Protein AF-A0A1B6MBJ7-F1 (afdb_monomer)

pLDDT: mean 73.29, std 18.2, range [30.14, 96.0]

Mean predicted aligned error: 16.84 Å

Secondary structure (DSSP, 8-state):
---SSPPPSS--HHHHHHHHHHHHS-EEEEEE-SSSEEEEEETTSPPEEEE-SSS-EE-SHHHHHH-S--HHHHHIIIIIS---TTSGGGG-S---HHHHHHHHSPPS-----------PPPSS--PPPPPPPPTT-B-TTT--BHHHH---EEE-TTTT--EEEHHHHHHHHHHHHTSS----SPEEEPTTTSSEEEEHHHHHHHHHTTT---GGG-TTPPPPPEES---TTT--SSEES-EEEESS-TT-EEEHHHHT-HHHHGGGTT--EEEESSSEEEE-GGG------------S-SSSSSS---

Structure (mmCIF, N/CA/C/O backbone):
data_AF-A0A1B6MBJ7-F1
#
_entry.id   AF-A0A1B6MBJ7-F1
#
loop_
_atom_site.group_PDB
_atom_site.id
_atom_site.type_symbol
_atom_site.label_atom_id
_atom_site.label_alt_id
_atom_site.label_comp_id
_atom_site.label_asym_id
_atom_site.label_entity_id
_atom_site.label_seq_id
_atom_site.pdbx_PDB_ins_code
_atom_site.Cartn_x
_atom_site.Cartn_y
_atom_site.Cartn_z
_atom_site.occupancy
_atom_site.B_iso_or_equiv
_atom_site.auth_seq_id
_atom_site.auth_comp_id
_atom_site.auth_asym_id
_atom_site.auth_atom_id
_atom_site.pdbx_PDB_model_num
ATOM 1 N N . MET A 1 1 ? -29.415 -7.363 12.387 1.00 57.44 1 MET A N 1
ATOM 2 C CA . MET A 1 1 ? -28.282 -7.882 13.183 1.00 57.44 1 MET A CA 1
ATOM 3 C C . MET A 1 1 ? -27.763 -6.748 14.042 1.00 57.44 1 MET A C 1
ATOM 5 O O . MET A 1 1 ? -27.540 -5.670 13.498 1.00 57.44 1 MET A O 1
ATOM 9 N N . ALA A 1 2 ? -27.665 -6.962 15.354 1.00 76.38 2 ALA A N 1
ATOM 10 C CA . ALA A 1 2 ? -27.100 -5.980 16.275 1.00 76.38 2 ALA A CA 1
ATOM 11 C C . ALA A 1 2 ? -25.586 -5.854 16.039 1.00 76.38 2 ALA A C 1
ATOM 13 O O . ALA A 1 2 ? -24.939 -6.839 15.682 1.00 76.38 2 ALA A O 1
ATOM 14 N N . ARG A 1 3 ? -25.046 -4.642 16.192 1.00 85.81 3 ARG A N 1
ATOM 15 C CA . ARG A 1 3 ? -23.609 -4.375 16.059 1.00 85.81 3 ARG A CA 1
ATOM 16 C C . ARG A 1 3 ? -22.882 -4.942 17.284 1.00 85.81 3 ARG A C 1
ATOM 18 O O . ARG A 1 3 ? -23.340 -4.731 18.403 1.00 85.81 3 ARG A O 1
ATOM 25 N N . ALA A 1 4 ? -21.772 -5.642 17.076 1.00 86.25 4 ALA A N 1
ATOM 26 C CA . ALA A 1 4 ? -20.941 -6.196 18.145 1.00 86.25 4 ALA A CA 1
ATOM 27 C C . ALA A 1 4 ? -20.115 -5.112 18.857 1.00 86.25 4 ALA A C 1
ATOM 29 O O . ALA A 1 4 ? -19.771 -5.251 20.028 1.00 86.25 4 ALA A O 1
ATOM 30 N N . THR A 1 5 ? -19.800 -4.025 18.151 1.00 85.69 5 THR A N 1
ATOM 31 C CA . THR A 1 5 ? -19.073 -2.868 18.684 1.00 85.69 5 THR A CA 1
ATOM 32 C C . THR A 1 5 ? -19.990 -1.649 18.835 1.00 85.69 5 THR A C 1
ATOM 34 O O . THR A 1 5 ? -20.882 -1.456 18.015 1.00 85.69 5 THR A O 1
ATOM 37 N N . PRO A 1 6 ? -19.823 -0.792 19.856 1.00 87.25 6 PRO A N 1
ATOM 38 C CA . PRO A 1 6 ? -20.615 0.431 19.965 1.00 87.25 6 PRO A CA 1
ATOM 39 C C . PRO A 1 6 ? -20.250 1.421 18.850 1.00 87.25 6 PRO A C 1
ATOM 41 O O . PRO A 1 6 ? -19.081 1.565 18.481 1.00 87.25 6 PRO A O 1
ATOM 44 N N . TRP A 1 7 ? -21.255 2.122 18.320 1.00 89.00 7 TRP A N 1
ATOM 45 C CA . TRP A 1 7 ? -21.047 3.144 17.293 1.00 89.00 7 TRP A CA 1
ATOM 46 C C . TRP A 1 7 ? -20.331 4.366 17.869 1.00 89.00 7 TRP A C 1
ATOM 48 O O . TRP A 1 7 ? -20.760 4.943 18.869 1.00 89.00 7 TRP A O 1
ATOM 58 N N . ARG A 1 8 ? -19.261 4.799 17.202 1.00 89.62 8 ARG A N 1
ATOM 59 C CA . ARG A 1 8 ? -18.531 6.018 17.558 1.00 89.62 8 ARG A CA 1
ATOM 60 C C . ARG A 1 8 ? -19.170 7.224 16.890 1.00 89.62 8 ARG A C 1
ATOM 62 O O . ARG A 1 8 ? -19.273 7.263 15.666 1.00 89.62 8 ARG A O 1
ATOM 69 N N . GLN A 1 9 ? -19.540 8.220 17.693 1.00 87.62 9 GLN A N 1
ATOM 70 C CA . GLN A 1 9 ? -20.083 9.490 17.199 1.00 87.62 9 GLN A CA 1
ATOM 71 C C . GLN A 1 9 ? -19.000 10.443 16.676 1.00 87.62 9 GLN A C 1
ATOM 73 O O . GLN A 1 9 ? -19.264 11.254 15.794 1.00 87.62 9 GLN A O 1
ATOM 78 N N . SER A 1 10 ? -17.776 10.335 17.193 1.00 86.19 10 SER A N 1
ATOM 79 C CA . SER A 1 10 ? -16.631 11.140 16.774 1.00 86.19 10 SER A CA 1
ATOM 80 C C . SER A 1 10 ? -15.387 10.270 16.601 1.00 86.19 10 SER A C 1
ATOM 82 O O . SER A 1 10 ? -15.253 9.203 17.203 1.00 86.19 10 SER A O 1
ATOM 84 N N . CYS A 1 11 ? -14.472 10.714 15.737 1.00 85.75 11 CYS A N 1
ATOM 85 C CA . CYS A 1 11 ? -13.197 10.036 15.529 1.00 85.75 11 CYS A CA 1
ATOM 86 C C . CYS A 1 11 ? -12.253 10.347 16.699 1.00 85.75 11 CYS A C 1
ATOM 88 O O . CYS A 1 11 ? -11.927 11.524 16.890 1.00 85.75 11 CYS A O 1
ATOM 90 N N . PRO A 1 12 ? -11.747 9.337 17.431 1.00 86.94 12 PRO A N 1
ATOM 91 C CA . PRO A 1 12 ? -10.741 9.561 18.461 1.00 86.94 12 PRO A CA 1
ATOM 92 C C . PRO A 1 12 ? -9.485 10.241 17.882 1.00 86.94 12 PRO A C 1
ATOM 94 O O . PRO A 1 12 ? -9.086 9.904 16.760 1.00 86.94 12 PRO A O 1
ATOM 97 N N . PRO A 1 13 ? -8.815 11.145 18.624 1.00 80.50 13 PRO A N 1
ATOM 98 C CA . PRO A 1 13 ? -7.614 11.833 18.142 1.00 80.50 13 PRO A CA 1
ATOM 99 C C . PRO A 1 13 ? -6.494 10.876 17.712 1.00 80.50 13 PRO A C 1
ATOM 101 O O . PRO A 1 13 ? -5.900 11.062 16.655 1.00 80.50 13 PRO A O 1
ATOM 104 N N . ALA A 1 14 ? -6.271 9.792 18.463 1.00 80.75 14 ALA A N 1
ATOM 105 C CA . ALA A 1 14 ? -5.273 8.776 18.120 1.00 80.75 14 ALA A CA 1
ATOM 106 C C . ALA A 1 14 ? -5.565 8.095 16.768 1.00 80.75 14 ALA A C 1
ATOM 108 O O . ALA A 1 14 ? -4.672 7.940 15.935 1.00 80.75 14 ALA A O 1
ATOM 109 N N . VAL A 1 15 ? -6.835 7.757 16.510 1.00 84.25 15 VAL A N 1
ATOM 110 C CA . VAL A 1 15 ? -7.274 7.189 15.225 1.00 84.25 15 VAL A CA 1
ATOM 111 C C . VAL A 1 15 ? -7.084 8.204 14.105 1.00 84.25 15 VAL A C 1
ATOM 113 O O . VAL A 1 15 ? -6.632 7.840 13.023 1.00 84.25 15 VAL A O 1
ATOM 116 N N . ARG A 1 16 ? -7.370 9.487 14.356 1.00 81.50 16 ARG A N 1
ATOM 117 C CA . ARG A 1 16 ? -7.166 10.560 13.374 1.00 81.50 16 ARG A CA 1
ATOM 118 C C . ARG A 1 16 ? -5.698 10.669 12.959 1.00 81.50 16 ARG A C 1
ATOM 120 O O . ARG A 1 16 ? -5.418 10.735 11.763 1.00 81.50 16 ARG A O 1
ATOM 127 N N . SER A 1 17 ? -4.775 10.626 13.916 1.00 74.69 17 SER A N 1
ATOM 128 C CA . SER A 1 17 ? -3.336 10.609 13.633 1.00 74.69 17 SER A CA 1
ATOM 129 C C . SER A 1 17 ? -2.941 9.375 12.815 1.00 74.69 17 SER A C 1
ATOM 131 O O . SER A 1 17 ? -2.217 9.492 11.829 1.00 74.69 17 SER A O 1
ATOM 133 N N . LEU A 1 18 ? -3.481 8.195 13.143 1.00 81.25 18 LEU A N 1
ATOM 134 C CA . LEU A 1 18 ? -3.250 6.974 12.362 1.00 81.25 18 LEU A CA 1
ATOM 135 C C . LEU A 1 18 ? -3.829 7.050 10.945 1.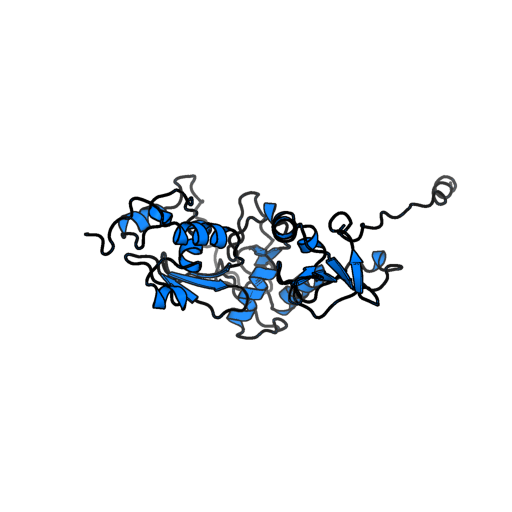00 81.25 18 LEU A C 1
ATOM 137 O O . LEU A 1 18 ? -3.209 6.547 10.013 1.00 81.25 18 LEU A O 1
ATOM 141 N N . GLN A 1 19 ? -4.985 7.687 10.753 1.00 79.06 19 GLN A N 1
ATOM 142 C CA . GLN A 1 19 ? -5.561 7.933 9.430 1.00 79.06 19 GLN A CA 1
ATOM 143 C C . GLN A 1 19 ? -4.648 8.829 8.583 1.00 79.06 19 GLN A C 1
ATOM 145 O O . GLN A 1 19 ? -4.404 8.525 7.417 1.00 79.06 19 GLN A O 1
ATOM 150 N N . GLN A 1 20 ? -4.104 9.901 9.167 1.00 74.69 20 GLN A N 1
ATOM 151 C CA . GLN A 1 20 ? -3.157 10.792 8.487 1.00 74.69 20 GLN A CA 1
ATOM 152 C C . GLN A 1 20 ? -1.865 10.061 8.106 1.00 74.69 20 GLN A C 1
ATOM 154 O O . GLN A 1 20 ? -1.397 10.192 6.973 1.00 74.69 20 GLN A O 1
ATOM 159 N N . LEU A 1 21 ? -1.324 9.241 9.011 1.00 72.19 21 LEU A N 1
ATOM 160 C CA . LEU A 1 21 ? -0.157 8.402 8.732 1.00 72.19 21 LEU A CA 1
ATOM 161 C C . LEU A 1 21 ? -0.458 7.383 7.627 1.00 72.19 21 LEU A C 1
ATOM 163 O O . LEU A 1 21 ? 0.291 7.288 6.658 1.00 72.19 21 LEU A O 1
ATOM 167 N N . ALA A 1 22 ? -1.600 6.696 7.695 1.00 77.12 22 ALA A N 1
ATOM 168 C CA . ALA A 1 22 ? -2.004 5.692 6.715 1.00 77.12 22 ALA A CA 1
ATOM 169 C C . ALA A 1 22 ? -2.089 6.251 5.285 1.00 77.12 22 ALA A C 1
ATOM 171 O O . ALA A 1 22 ? -1.794 5.544 4.325 1.00 77.12 22 ALA A O 1
ATOM 172 N N . VAL A 1 23 ? -2.451 7.522 5.101 1.00 71.69 23 VAL A N 1
ATOM 173 C CA . VAL A 1 23 ? -2.493 8.124 3.758 1.00 71.69 23 VAL A CA 1
ATOM 174 C C . VAL A 1 23 ? -1.102 8.203 3.112 1.00 71.69 23 VAL A C 1
ATOM 176 O O . VAL A 1 23 ? -0.998 8.069 1.887 1.00 71.69 23 VAL A O 1
ATOM 179 N N . HIS A 1 24 ? -0.050 8.360 3.915 1.00 69.69 24 HIS A N 1
ATOM 180 C CA . HIS A 1 24 ? 1.326 8.568 3.458 1.00 69.69 24 HIS A CA 1
ATOM 181 C C . HIS A 1 24 ? 2.216 7.326 3.631 1.00 69.69 24 HIS A C 1
ATOM 183 O O . HIS A 1 24 ? 3.266 7.230 2.995 1.00 69.69 24 HIS A O 1
ATOM 189 N N . SER A 1 25 ? 1.796 6.350 4.441 1.00 71.69 25 SER A N 1
ATOM 190 C CA . SER A 1 25 ? 2.576 5.142 4.703 1.00 71.69 25 SER A CA 1
ATOM 191 C C . SER A 1 25 ? 2.771 4.279 3.444 1.00 71.69 25 SER A C 1
ATOM 193 O O . SER A 1 25 ? 1.805 3.987 2.726 1.00 71.69 25 SER A O 1
ATOM 195 N N . PRO A 1 26 ? 4.003 3.796 3.186 1.00 73.06 26 PRO A N 1
ATOM 196 C CA . PRO A 1 26 ? 4.339 2.951 2.041 1.00 73.06 26 PRO A CA 1
ATOM 197 C C . PRO A 1 26 ? 3.938 1.486 2.287 1.00 73.06 26 PRO A C 1
ATOM 199 O O . PRO A 1 26 ? 4.775 0.586 2.366 1.00 73.06 26 PRO A O 1
ATOM 202 N N . LEU A 1 27 ? 2.637 1.249 2.424 1.00 83.81 27 LEU A N 1
ATOM 203 C CA . LEU A 1 27 ? 2.055 -0.080 2.585 1.00 83.81 27 LEU A CA 1
ATOM 204 C C . LEU A 1 27 ? 1.754 -0.710 1.216 1.00 83.81 27 LEU A C 1
ATOM 206 O O . LEU A 1 27 ? 1.358 -0.037 0.259 1.00 83.81 27 LEU A O 1
ATOM 210 N N . PHE A 1 28 ? 1.948 -2.024 1.129 1.00 84.31 28 PHE A N 1
ATOM 211 C CA . PHE A 1 28 ? 1.739 -2.817 -0.078 1.00 84.31 28 PHE A CA 1
ATOM 212 C C . PHE A 1 28 ? 0.649 -3.863 0.158 1.00 84.31 28 PHE A C 1
ATOM 214 O O . PHE A 1 28 ? 0.747 -4.675 1.075 1.00 84.31 28 PHE A O 1
ATOM 221 N N . LEU A 1 29 ? -0.369 -3.885 -0.702 1.00 90.56 29 LEU A N 1
ATOM 222 C CA . LEU A 1 29 ? -1.349 -4.962 -0.783 1.00 90.56 29 LEU A CA 1
ATOM 223 C C . LEU A 1 29 ? -0.749 -6.126 -1.579 1.00 90.56 29 LEU A C 1
ATOM 225 O O . LEU A 1 29 ? -0.657 -6.067 -2.805 1.00 90.56 29 LEU A O 1
ATOM 229 N N . LEU A 1 30 ? -0.347 -7.187 -0.882 1.00 87.31 30 LEU A N 1
ATOM 230 C CA . LEU A 1 30 ? 0.254 -8.368 -1.507 1.00 87.31 30 LEU A CA 1
ATOM 231 C C . LEU A 1 30 ? -0.802 -9.315 -2.068 1.00 87.31 30 LEU A C 1
ATOM 233 O O . LEU A 1 30 ? -0.657 -9.850 -3.167 1.00 87.31 30 LEU A O 1
ATOM 237 N N . ARG A 1 31 ? -1.864 -9.547 -1.291 1.00 86.38 31 ARG A N 1
ATOM 238 C CA . ARG A 1 31 ? -2.909 -10.515 -1.626 1.00 86.38 31 ARG A CA 1
ATOM 239 C C . ARG A 1 31 ? -4.249 -10.092 -1.046 1.00 86.38 31 ARG A C 1
ATOM 241 O O . ARG A 1 31 ? -4.328 -9.570 0.061 1.00 86.38 31 ARG A O 1
ATOM 248 N N . GLN A 1 32 ? -5.309 -10.387 -1.787 1.00 87.75 32 GLN A N 1
ATOM 249 C CA . GLN A 1 32 ? -6.688 -10.268 -1.334 1.00 87.75 32 GLN A CA 1
ATOM 250 C C . GLN A 1 32 ? -7.318 -11.670 -1.294 1.00 87.75 32 GLN A C 1
ATOM 252 O O . GLN A 1 32 ? -7.432 -12.335 -2.327 1.00 87.75 32 GLN A O 1
ATOM 257 N N . SER A 1 33 ? -7.693 -12.126 -0.098 1.00 83.50 33 SER A N 1
ATOM 258 C CA . SER A 1 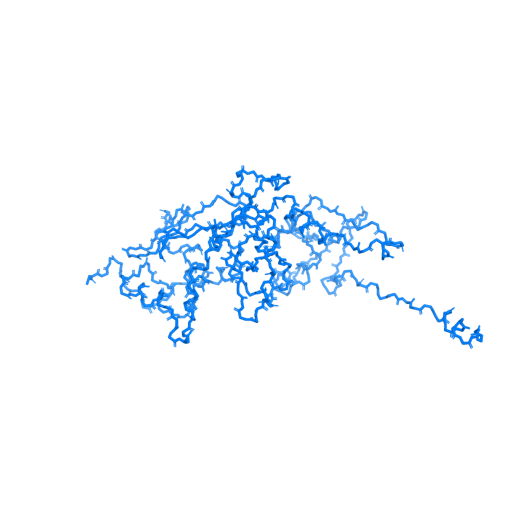33 ? -8.270 -13.452 0.168 1.00 83.50 33 SER A CA 1
ATOM 259 C C . SER A 1 33 ? -9.769 -13.319 0.449 1.00 83.50 33 SER A C 1
ATOM 261 O O . SER A 1 33 ? -10.227 -13.540 1.563 1.00 83.50 33 SER A O 1
ATOM 263 N N . GLY A 1 34 ? -10.533 -12.913 -0.565 1.00 84.50 34 GLY A N 1
ATOM 264 C CA . GLY A 1 34 ? -11.970 -12.639 -0.455 1.00 84.50 34 GLY A CA 1
ATOM 265 C C . GLY A 1 34 ? -12.303 -11.140 -0.394 1.00 84.50 34 GLY A C 1
ATOM 266 O O . GLY A 1 34 ? -11.421 -10.297 -0.577 1.00 84.50 34 GLY A O 1
ATOM 267 N N . PRO A 1 35 ? -13.578 -10.778 -0.175 1.00 84.75 35 PRO A N 1
ATOM 268 C CA . PRO A 1 35 ? -14.030 -9.385 -0.224 1.00 84.75 35 PRO A CA 1
ATOM 269 C C . PRO A 1 35 ? -13.535 -8.534 0.952 1.00 84.75 35 PRO A C 1
ATOM 271 O O . PRO A 1 35 ? -13.403 -7.322 0.821 1.00 84.75 35 PRO A O 1
ATOM 274 N N . THR A 1 36 ? -13.237 -9.153 2.096 1.00 89.88 36 THR A N 1
ATOM 275 C CA . THR A 1 36 ? -12.935 -8.432 3.341 1.00 89.88 36 THR A CA 1
ATOM 276 C C . THR A 1 36 ? -11.589 -8.788 3.966 1.00 89.88 36 THR A 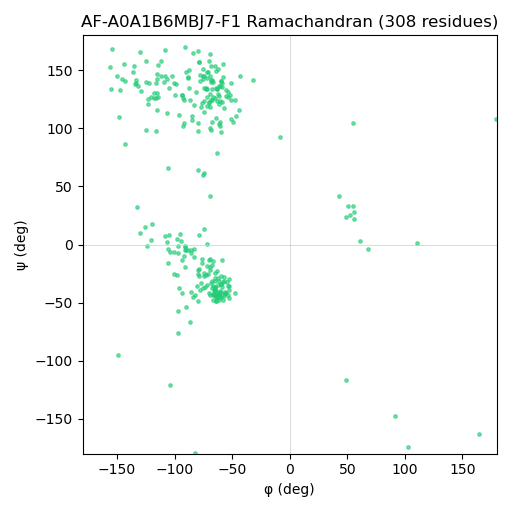C 1
ATOM 278 O O . THR A 1 36 ? -11.235 -8.202 4.986 1.00 89.88 36 THR A O 1
ATOM 281 N N . ALA A 1 37 ? -10.817 -9.712 3.383 1.00 92.69 37 ALA A N 1
ATOM 282 C CA . ALA A 1 37 ? -9.524 -10.121 3.928 1.00 92.69 37 ALA A CA 1
ATOM 283 C C . ALA A 1 37 ? -8.360 -9.764 2.996 1.00 92.69 37 ALA A C 1
ATOM 285 O O . ALA A 1 37 ? -8.348 -10.094 1.807 1.00 92.69 37 ALA A O 1
ATOM 286 N N . TYR A 1 38 ? -7.349 -9.127 3.578 1.00 94.00 38 TYR A N 1
ATOM 287 C CA . TYR A 1 38 ? -6.218 -8.523 2.891 1.00 94.00 38 TYR A CA 1
ATOM 288 C C . TYR A 1 38 ? -4.917 -8.910 3.590 1.00 94.00 38 TYR A C 1
ATOM 290 O O . TYR A 1 38 ? -4.853 -8.967 4.816 1.00 94.00 38 TYR A O 1
ATOM 298 N N . ILE A 1 39 ? -3.873 -9.161 2.807 1.00 93.56 39 ILE A N 1
ATOM 299 C CA . ILE A 1 39 ? -2.504 -9.313 3.297 1.00 93.56 39 ILE A CA 1
ATOM 300 C C . ILE A 1 39 ? -1.754 -8.050 2.903 1.00 93.56 39 ILE A C 1
ATOM 302 O O . ILE A 1 39 ? -1.564 -7.781 1.711 1.00 93.56 39 ILE A O 1
ATOM 306 N N . VAL A 1 40 ? -1.369 -7.276 3.910 1.00 92.62 40 VAL A N 1
ATOM 307 C CA . VAL A 1 40 ? -0.695 -5.989 3.751 1.00 92.62 40 VAL A CA 1
ATOM 308 C C . VAL A 1 40 ? 0.705 -6.103 4.333 1.00 92.62 40 VAL A C 1
ATOM 310 O O . VAL A 1 40 ? 0.909 -6.769 5.344 1.00 92.62 40 VAL A O 1
ATOM 313 N N . GLN A 1 41 ? 1.677 -5.469 3.694 1.00 86.75 41 GLN A N 1
ATOM 314 C CA . GLN A 1 41 ? 3.048 -5.431 4.181 1.00 86.75 41 GLN A CA 1
ATOM 315 C C . GLN A 1 41 ? 3.557 -3.997 4.215 1.00 86.75 41 GLN A C 1
ATOM 317 O O . GLN A 1 41 ? 3.413 -3.255 3.242 1.00 86.75 41 GLN A O 1
ATOM 322 N N . GLU A 1 42 ? 4.167 -3.617 5.333 1.00 82.94 42 GLU A N 1
ATOM 323 C CA . GLU A 1 42 ? 4.864 -2.344 5.470 1.00 82.94 42 GLU A CA 1
ATOM 324 C C . GLU A 1 42 ? 6.338 -2.546 5.119 1.00 82.94 42 GLU A C 1
ATOM 326 O O . GLU A 1 42 ? 7.098 -3.069 5.931 1.00 82.94 42 GLU A O 1
ATOM 331 N N . SER A 1 43 ? 6.753 -2.151 3.914 1.00 72.38 43 SER A N 1
ATOM 332 C CA . SER A 1 43 ? 8.156 -2.267 3.471 1.00 72.38 43 SER A CA 1
ATOM 333 C C . SER A 1 43 ? 8.759 -3.667 3.732 1.00 72.38 43 SER A C 1
ATOM 335 O O . SER A 1 43 ? 8.255 -4.638 3.173 1.00 72.38 43 SER A O 1
ATOM 337 N N . ASP A 1 44 ? 9.788 -3.799 4.579 1.00 65.56 44 ASP A N 1
ATOM 338 C CA . ASP A 1 44 ? 10.464 -5.075 4.891 1.00 65.56 44 ASP A CA 1
ATOM 339 C C . ASP A 1 44 ? 9.935 -5.766 6.165 1.00 65.56 44 ASP A C 1
ATOM 341 O O . ASP A 1 44 ? 10.506 -6.744 6.647 1.00 65.56 44 ASP A O 1
ATOM 345 N N . SER A 1 45 ? 8.839 -5.269 6.741 1.00 79.00 45 SER A N 1
ATOM 346 C CA . SER A 1 45 ? 8.196 -5.920 7.885 1.00 79.00 45 SER A CA 1
ATOM 347 C C . SER A 1 45 ? 7.538 -7.245 7.490 1.00 79.00 45 SER A C 1
ATOM 349 O O . SER A 1 45 ? 7.287 -7.527 6.313 1.00 79.00 45 SER A O 1
ATOM 351 N N . LYS A 1 46 ? 7.226 -8.073 8.494 1.00 85.81 46 LYS A N 1
ATOM 352 C CA . LYS A 1 46 ? 6.452 -9.299 8.278 1.00 85.81 46 LYS A CA 1
ATOM 353 C C . LYS A 1 46 ? 5.062 -8.939 7.731 1.00 85.81 46 LYS A C 1
ATOM 355 O O . LYS A 1 46 ? 4.435 -8.023 8.264 1.00 85.81 46 LYS A O 1
ATOM 360 N N . PRO A 1 47 ? 4.558 -9.658 6.712 1.00 89.31 47 PRO A N 1
ATOM 361 C CA . PRO A 1 47 ? 3.224 -9.412 6.185 1.00 89.31 47 PRO A CA 1
ATOM 362 C C . PRO A 1 47 ? 2.177 -9.638 7.279 1.00 89.31 47 PRO A C 1
ATOM 364 O O . PRO A 1 47 ? 2.240 -10.614 8.029 1.00 89.31 47 PRO A O 1
ATOM 367 N N . VAL A 1 48 ? 1.205 -8.735 7.358 1.00 93.62 48 VAL A N 1
ATOM 368 C CA . VAL A 1 48 ? 0.109 -8.786 8.326 1.00 93.62 48 VAL A CA 1
ATOM 369 C C . VAL A 1 48 ? -1.215 -9.066 7.631 1.00 93.62 48 VAL A C 1
ATOM 371 O O . VAL A 1 48 ? -1.479 -8.610 6.516 1.00 93.62 48 VAL A O 1
ATOM 374 N N . GLN A 1 49 ? -2.074 -9.819 8.309 1.00 95.06 49 GLN A N 1
ATOM 375 C CA . GLN A 1 49 ? -3.424 -10.108 7.856 1.00 95.06 49 GLN A CA 1
ATOM 376 C C . GLN A 1 49 ? -4.388 -9.076 8.440 1.00 95.06 49 GLN A C 1
ATOM 378 O O . GLN A 1 49 ? -4.454 -8.895 9.655 1.00 95.06 49 GLN A O 1
ATOM 383 N N . VAL A 1 50 ? -5.162 -8.432 7.572 1.00 96.00 50 VAL A N 1
ATOM 384 C CA . VAL A 1 50 ? -6.255 -7.524 7.929 1.00 96.00 50 VAL A CA 1
ATOM 385 C C . VAL A 1 50 ? -7.567 -8.152 7.472 1.00 96.00 50 VAL A C 1
ATOM 387 O O . VAL A 1 50 ? -7.701 -8.529 6.308 1.00 96.00 50 VAL A O 1
ATOM 390 N N . ARG A 1 51 ? -8.543 -8.274 8.373 1.00 95.44 51 ARG A N 1
ATOM 391 C CA . ARG A 1 51 ? -9.901 -8.748 8.080 1.00 95.44 51 ARG A CA 1
ATOM 392 C C . ARG A 1 51 ? -10.902 -7.689 8.524 1.00 95.44 51 ARG A C 1
ATOM 394 O O . ARG A 1 51 ? -10.944 -7.330 9.697 1.00 95.44 51 ARG A O 1
ATOM 401 N N . LEU A 1 52 ? -11.698 -7.200 7.584 1.00 94.25 52 LEU A N 1
ATOM 402 C CA . LEU A 1 52 ? -12.797 -6.284 7.857 1.00 94.25 52 LEU A CA 1
ATOM 403 C C . LEU A 1 52 ? -14.076 -7.074 8.168 1.00 94.25 52 LEU A C 1
ATOM 405 O O . LEU A 1 52 ? -14.328 -8.135 7.596 1.00 94.25 52 LEU A O 1
ATOM 409 N N . GLY A 1 53 ? -14.862 -6.556 9.101 1.00 91.88 53 GLY A N 1
ATOM 410 C CA . GLY A 1 53 ? -16.014 -7.214 9.717 1.00 91.88 53 GLY A CA 1
ATOM 411 C C . GLY A 1 53 ? -16.428 -6.477 10.987 1.00 91.88 53 GLY A C 1
ATOM 412 O O . GLY A 1 53 ? -16.000 -5.341 11.189 1.00 91.88 53 GLY A O 1
ATOM 413 N N . ASP A 1 54 ? -17.213 -7.111 11.850 1.00 90.94 54 ASP A N 1
ATOM 414 C CA . ASP A 1 54 ? -17.639 -6.550 13.134 1.00 90.94 54 ASP A CA 1
ATOM 415 C C . ASP A 1 54 ? -17.268 -7.511 14.280 1.00 90.94 54 ASP A C 1
ATOM 417 O O . ASP A 1 54 ? -17.972 -8.502 14.477 1.00 90.94 54 ASP A O 1
ATOM 421 N N . PRO A 1 55 ? -16.152 -7.283 15.003 1.00 93.31 55 PRO A N 1
ATOM 422 C CA . PRO A 1 55 ? -15.165 -6.208 14.835 1.00 93.31 55 PRO A CA 1
ATOM 423 C C . PRO A 1 55 ? -14.155 -6.456 13.697 1.00 93.31 55 PRO A C 1
ATOM 425 O O . PRO A 1 55 ? -13.997 -7.566 13.183 1.00 93.31 55 PRO A O 1
ATOM 428 N N . HIS A 1 56 ? -13.422 -5.407 13.324 1.00 94.81 56 HIS A N 1
ATOM 429 C CA . HIS A 1 56 ? -12.220 -5.511 12.500 1.00 94.81 56 HIS A CA 1
ATOM 430 C C . HIS A 1 56 ? -11.117 -6.284 13.226 1.00 94.81 56 HIS A C 1
ATOM 432 O O . HIS A 1 56 ? -10.987 -6.222 14.447 1.00 94.81 56 HIS A O 1
ATOM 438 N N . PHE A 1 57 ? -10.281 -6.974 12.455 1.00 95.25 57 PHE A N 1
ATOM 439 C CA . PHE A 1 57 ? -9.156 -7.739 12.972 1.00 95.25 57 PHE A CA 1
ATOM 440 C C . PHE A 1 57 ? -7.878 -7.437 12.193 1.00 95.25 57 PHE A C 1
ATOM 442 O O . PHE A 1 57 ? -7.870 -7.427 10.960 1.00 95.25 57 PHE A O 1
ATOM 449 N N . CYS A 1 58 ? -6.772 -7.254 12.912 1.00 95.75 58 CYS A N 1
ATOM 450 C CA . CYS A 1 58 ? -5.435 -7.193 12.335 1.00 95.75 58 CYS A CA 1
ATOM 451 C C . CYS A 1 58 ? -4.443 -8.048 13.129 1.00 95.75 58 CYS A C 1
ATOM 453 O O . CYS A 1 58 ? -4.410 -8.006 14.355 1.00 95.75 58 CYS A O 1
ATOM 455 N N . SER A 1 59 ? -3.575 -8.782 12.434 1.00 94.88 59 SER A N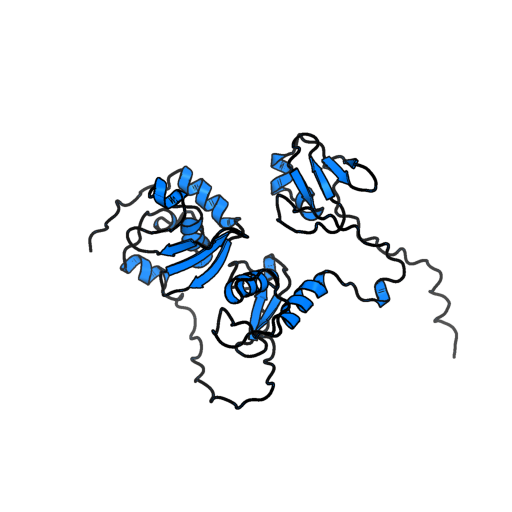 1
ATOM 456 C CA . SER A 1 59 ? -2.534 -9.598 13.065 1.00 94.88 59 SER A CA 1
ATOM 457 C C . SER A 1 59 ? -1.304 -8.800 13.536 1.00 94.88 59 SER A C 1
ATOM 459 O O . SER A 1 59 ? -0.297 -9.411 13.889 1.00 94.88 59 SER A O 1
ATOM 461 N N . CYS A 1 60 ? -1.327 -7.462 13.508 1.00 92.56 60 CYS A N 1
ATOM 462 C CA . CYS A 1 60 ? -0.204 -6.643 13.970 1.00 92.56 60 CYS A CA 1
ATOM 463 C C . CYS A 1 60 ? -0.160 -6.538 15.503 1.00 92.56 60 CYS A C 1
ATOM 465 O O . CYS A 1 60 ? -1.176 -6.676 16.187 1.00 92.56 60 CYS A O 1
ATOM 467 N N . LYS A 1 61 ? 1.027 -6.244 16.046 1.00 90.44 61 LYS A N 1
ATOM 468 C CA . LYS A 1 61 ? 1.250 -6.138 17.497 1.00 90.44 61 LYS A CA 1
ATOM 469 C C . LYS A 1 61 ? 0.389 -5.050 18.145 1.00 90.44 61 LYS A C 1
ATOM 471 O O . LYS A 1 61 ? -0.142 -5.277 19.226 1.00 90.44 61 LYS A O 1
ATOM 476 N N . ASP A 1 62 ? 0.230 -3.907 17.481 1.00 88.88 62 ASP A N 1
ATOM 477 C CA . ASP A 1 62 ? -0.517 -2.773 18.040 1.00 88.88 62 ASP A CA 1
ATOM 478 C C . ASP A 1 62 ? -1.990 -3.124 18.236 1.00 88.88 62 ASP A C 1
ATOM 480 O O . ASP A 1 62 ? -2.514 -2.972 19.333 1.00 88.88 62 ASP A O 1
ATOM 484 N N . HIS A 1 63 ? -2.631 -3.703 17.215 1.00 92.44 63 HIS A N 1
ATOM 485 C CA . HIS A 1 63 ? -4.029 -4.121 17.300 1.00 92.44 63 HIS A CA 1
ATOM 486 C C . HIS A 1 63 ? -4.241 -5.249 18.315 1.00 92.44 63 HIS A C 1
ATOM 488 O O . HIS A 1 63 ? -5.230 -5.243 19.043 1.00 92.44 63 HIS A O 1
ATOM 494 N N . GLN A 1 64 ? -3.318 -6.213 18.399 1.00 91.69 64 GLN A N 1
ATOM 495 C CA . GLN A 1 64 ? -3.416 -7.293 19.387 1.00 91.69 64 GLN A CA 1
ATOM 496 C C . GLN A 1 64 ? -3.377 -6.768 20.828 1.00 91.69 64 GLN A C 1
ATOM 498 O O . GLN A 1 64 ? -4.071 -7.314 21.682 1.00 91.69 64 GLN A O 1
ATOM 503 N N . LYS A 1 65 ? -2.602 -5.707 21.089 1.00 90.06 65 LYS A N 1
ATOM 504 C CA . LYS A 1 65 ? -2.490 -5.087 22.416 1.00 90.06 65 LYS A CA 1
ATOM 505 C C . LYS A 1 65 ? -3.661 -4.166 22.741 1.00 90.06 65 LYS A C 1
ATOM 507 O O . LYS A 1 65 ? -4.214 -4.256 23.828 1.00 90.06 65 LYS A O 1
ATOM 512 N N . THR A 1 66 ? -4.018 -3.264 21.828 1.00 88.44 66 THR A N 1
ATOM 513 C CA . THR A 1 66 ? -4.996 -2.201 22.112 1.00 88.44 66 THR A CA 1
ATOM 514 C C . THR A 1 66 ? -6.428 -2.593 21.775 1.00 88.44 66 THR A C 1
ATOM 516 O O . THR A 1 66 ? -7.355 -1.945 22.252 1.00 88.44 66 THR A O 1
ATOM 519 N N . ARG A 1 67 ? -6.622 -3.617 20.927 1.00 90.31 67 ARG A N 1
ATOM 520 C CA . ARG A 1 67 ? -7.909 -3.951 20.287 1.00 90.31 67 ARG A CA 1
ATOM 521 C C . ARG A 1 67 ? -8.554 -2.751 19.572 1.00 90.31 67 ARG A C 1
ATOM 523 O O . ARG A 1 67 ? -9.763 -2.718 19.365 1.00 90.31 67 ARG A O 1
ATOM 530 N N . GLU A 1 68 ? -7.733 -1.785 19.161 1.00 92.38 68 GLU A N 1
ATOM 531 C CA . GLU A 1 68 ? -8.125 -0.544 18.485 1.00 92.38 68 GLU A CA 1
ATOM 532 C C . GLU A 1 68 ? -7.714 -0.587 16.993 1.00 92.38 68 GLU A C 1
ATOM 534 O O . GLU A 1 68 ? -6.970 -1.474 16.563 1.00 92.38 68 GLU A O 1
ATOM 539 N N . LEU A 1 69 ? -8.207 0.340 16.170 1.00 91.38 69 LEU A N 1
ATOM 540 C CA . LEU A 1 69 ? -7.775 0.542 14.791 1.00 91.38 69 LEU A CA 1
ATOM 541 C C . LEU A 1 69 ? 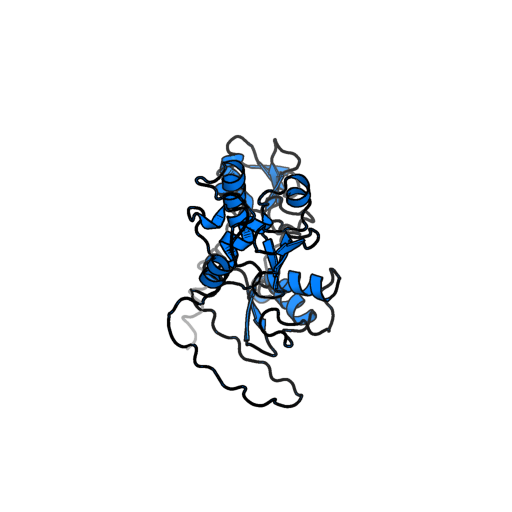-6.270 0.822 14.718 1.00 91.38 69 LEU A C 1
ATOM 543 O O . LEU A 1 69 ? -5.759 1.830 15.186 1.00 91.38 69 LEU A O 1
ATOM 547 N N . CYS A 1 70 ? -5.541 -0.068 14.057 1.00 93.44 70 CYS A N 1
ATOM 548 C CA . CYS A 1 70 ? -4.132 0.148 13.759 1.00 93.44 70 CYS A CA 1
ATOM 549 C C . CYS A 1 70 ? -3.944 0.837 12.400 1.00 93.44 70 CYS A C 1
ATOM 551 O O . CYS A 1 70 ? -4.859 0.888 11.572 1.00 93.44 70 CYS A O 1
ATOM 553 N N . LEU A 1 71 ? -2.708 1.271 12.129 1.00 89.75 71 LEU A N 1
ATOM 554 C CA . LEU A 1 71 ? -2.288 1.842 10.843 1.00 89.75 71 LEU A CA 1
ATOM 555 C C . LEU A 1 71 ? -2.749 0.996 9.643 1.00 89.75 71 LEU A C 1
ATOM 557 O O . LEU A 1 71 ? -3.237 1.537 8.654 1.00 89.75 71 LEU A O 1
ATOM 561 N N . HIS A 1 72 ? -2.650 -0.334 9.744 1.00 93.69 72 HIS A N 1
ATOM 562 C CA . HIS A 1 72 ? -3.032 -1.256 8.673 1.00 93.69 72 HIS A CA 1
ATOM 563 C C . HIS A 1 72 ? -4.536 -1.243 8.384 1.00 93.69 72 HIS A C 1
ATOM 565 O O . HIS A 1 72 ? -4.931 -1.237 7.220 1.00 93.69 72 HIS A O 1
ATOM 571 N N . ILE A 1 73 ? -5.380 -1.224 9.423 1.00 94.69 73 ILE A N 1
ATOM 572 C CA . ILE A 1 73 ? -6.839 -1.165 9.251 1.00 94.69 73 ILE A CA 1
ATOM 573 C C . ILE A 1 73 ? -7.218 0.189 8.647 1.00 94.69 73 ILE A C 1
ATOM 575 O O . ILE A 1 73 ? -7.917 0.224 7.634 1.00 94.69 73 ILE A O 1
ATOM 579 N N . CYS A 1 74 ? -6.682 1.287 9.192 1.00 91.38 74 CYS A N 1
ATOM 580 C CA . CYS A 1 74 ? -6.880 2.631 8.648 1.00 91.38 74 CYS A CA 1
ATOM 581 C C . CYS A 1 74 ? -6.459 2.715 7.173 1.00 91.38 74 CYS A C 1
ATOM 583 O O . CYS A 1 74 ? -7.180 3.276 6.352 1.00 91.38 74 CYS A O 1
ATOM 585 N N . TRP A 1 75 ? -5.333 2.102 6.802 1.00 92.38 75 TRP A N 1
ATOM 586 C CA . TRP A 1 75 ? -4.867 2.071 5.418 1.00 92.38 75 TRP A CA 1
ATOM 587 C C . TRP A 1 75 ? -5.824 1.325 4.490 1.00 92.38 75 TRP A C 1
ATOM 589 O O . TRP A 1 75 ? -6.149 1.833 3.420 1.00 92.38 75 TRP A O 1
ATOM 599 N N . VAL A 1 76 ? -6.332 0.154 4.887 1.00 93.19 76 VAL A N 1
ATOM 600 C CA . VAL A 1 76 ? -7.305 -0.584 4.062 1.00 93.19 76 VAL A CA 1
ATOM 601 C C . VAL A 1 76 ? -8.602 0.220 3.909 1.00 93.19 76 VAL A C 1
ATOM 603 O O . VAL A 1 76 ? -9.103 0.358 2.792 1.00 93.19 76 VAL A O 1
ATOM 606 N N . LEU A 1 77 ? -9.118 0.810 4.989 1.00 92.00 77 LEU A N 1
ATOM 607 C CA . LEU A 1 77 ? -10.329 1.634 4.945 1.00 92.00 77 LEU A CA 1
ATOM 608 C C . LEU A 1 77 ? -10.166 2.847 4.009 1.00 92.00 77 LEU A C 1
ATOM 610 O O . LEU A 1 77 ? -11.033 3.105 3.176 1.00 92.00 77 LEU A O 1
ATOM 614 N N . LEU A 1 78 ? -9.042 3.564 4.088 1.00 87.62 78 LEU A N 1
ATOM 615 C CA . LEU A 1 78 ? -8.839 4.809 3.339 1.00 87.62 78 LEU A CA 1
ATOM 616 C C . LEU A 1 78 ? -8.304 4.603 1.917 1.00 87.62 78 LEU A C 1
ATOM 618 O O . LEU A 1 78 ? -8.734 5.288 0.998 1.00 87.62 78 LEU A O 1
ATOM 622 N N . LYS A 1 79 ? -7.352 3.688 1.706 1.00 84.94 79 LYS A N 1
ATOM 623 C CA . LYS A 1 79 ? -6.696 3.498 0.399 1.00 84.94 79 LYS A CA 1
ATOM 624 C C . LYS A 1 79 ? -7.369 2.425 -0.441 1.00 84.94 79 LYS A C 1
ATOM 626 O O . LYS A 1 79 ? -7.523 2.612 -1.645 1.00 84.94 79 LYS A O 1
ATOM 631 N N . LYS A 1 80 ? -7.765 1.301 0.167 1.00 89.44 80 LYS A N 1
ATOM 632 C CA . LYS A 1 80 ? -8.374 0.182 -0.569 1.00 89.44 80 LYS A CA 1
ATOM 633 C C . LYS A 1 80 ? -9.871 0.378 -0.775 1.00 89.44 80 LYS A C 1
ATOM 635 O O . LYS A 1 80 ? -10.334 0.172 -1.892 1.00 89.44 80 LYS A O 1
ATOM 640 N N . LEU A 1 81 ? -10.597 0.784 0.265 1.00 88.81 81 LEU A N 1
ATOM 641 C CA . LEU A 1 81 ? -12.031 1.089 0.173 1.00 88.81 81 LEU A CA 1
ATOM 642 C C . LEU A 1 81 ? -12.323 2.559 -0.160 1.00 88.81 81 LEU A C 1
ATOM 644 O O . LEU A 1 81 ? -13.483 2.925 -0.299 1.00 88.81 81 LEU A O 1
ATOM 648 N N . GLN A 1 82 ? -11.285 3.392 -0.303 1.00 85.62 82 GLN A N 1
ATOM 649 C CA . GLN A 1 82 ? -11.405 4.799 -0.708 1.00 85.62 82 GLN A CA 1
ATOM 650 C C . GLN A 1 82 ? -12.332 5.633 0.194 1.00 85.62 82 GLN A C 1
ATOM 652 O O . GLN A 1 82 ? -12.922 6.625 -0.241 1.00 85.62 82 GLN A O 1
ATOM 657 N N . LEU A 1 83 ? -12.460 5.258 1.472 1.00 86.69 83 LEU A N 1
ATOM 658 C CA . LEU A 1 83 ? -13.220 6.051 2.429 1.00 86.69 83 LEU A CA 1
ATOM 659 C C . LEU A 1 83 ? -12.526 7.392 2.670 1.00 86.69 83 LEU A C 1
ATOM 661 O O . LEU A 1 83 ? -11.308 7.475 2.819 1.00 86.69 83 LEU A O 1
ATOM 665 N N . LYS A 1 84 ? -13.322 8.457 2.775 1.00 82.75 84 LYS A N 1
ATOM 666 C CA . LYS A 1 84 ? -12.821 9.755 3.234 1.00 82.75 84 LYS A CA 1
ATOM 667 C C . LYS A 1 84 ? -12.523 9.680 4.741 1.00 82.75 84 LYS A C 1
ATOM 669 O O . LYS A 1 84 ? -13.334 9.098 5.460 1.00 82.75 84 LYS A O 1
ATOM 674 N N . PRO A 1 85 ? -11.463 10.334 5.255 1.00 75.88 85 PRO A N 1
ATOM 675 C CA . PRO A 1 85 ? -11.159 10.352 6.695 1.00 75.88 85 PRO A CA 1
ATOM 676 C C . PRO A 1 85 ? -12.301 10.894 7.570 1.00 75.88 85 PRO A C 1
ATOM 678 O O . PRO A 1 85 ? -12.446 10.531 8.733 1.00 75.88 85 PRO A O 1
ATOM 681 N N . PHE A 1 86 ? -13.135 11.777 7.019 1.00 78.50 86 PHE A N 1
ATOM 682 C CA . PHE A 1 86 ? -14.289 12.345 7.723 1.00 78.50 86 PHE A CA 1
ATOM 683 C C . PHE A 1 86 ? -15.533 11.449 7.682 1.00 78.50 86 PHE A C 1
ATOM 685 O O . PHE A 1 86 ? -16.488 11.706 8.408 1.00 78.50 86 PHE A O 1
ATOM 692 N N . ASN A 1 87 ? -15.541 10.395 6.861 1.00 87.19 87 ASN A N 1
ATOM 693 C CA . ASN A 1 87 ? -16.663 9.464 6.801 1.00 87.19 87 ASN A CA 1
ATOM 694 C C . ASN A 1 87 ? -16.756 8.686 8.122 1.00 87.19 87 ASN A C 1
ATOM 696 O O . ASN A 1 87 ? -15.745 8.164 8.597 1.00 87.19 87 ASN A O 1
ATOM 700 N N . ALA A 1 88 ? -17.962 8.570 8.681 1.00 87.69 88 ALA A N 1
ATOM 701 C CA . ALA A 1 88 ? -18.211 7.860 9.928 1.00 87.69 88 ALA A CA 1
ATOM 702 C C . ALA A 1 88 ? -17.686 6.418 9.927 1.00 87.69 88 ALA A C 1
ATOM 704 O O . ALA A 1 88 ? -17.150 5.966 10.934 1.00 87.69 88 ALA A O 1
ATOM 705 N N . LEU A 1 89 ? -17.756 5.732 8.781 1.00 90.94 89 LEU A N 1
ATOM 706 C CA . LEU A 1 89 ? -17.303 4.346 8.617 1.00 90.94 89 LEU A CA 1
ATOM 707 C C . LEU A 1 89 ? -15.776 4.188 8.704 1.00 90.94 89 LEU A C 1
ATOM 709 O O . LEU A 1 89 ? -15.287 3.090 8.945 1.00 90.94 89 LEU A O 1
ATOM 713 N N . SER A 1 90 ? -15.010 5.269 8.527 1.00 90.19 90 SER A N 1
ATOM 714 C CA . SER A 1 90 ? -13.539 5.221 8.498 1.00 90.19 90 SER A CA 1
ATOM 715 C C . SER A 1 90 ? -12.884 5.071 9.877 1.00 90.19 90 SER A C 1
ATOM 717 O O . SER A 1 90 ? -11.679 4.826 9.951 1.00 90.19 90 SER A O 1
ATOM 719 N N . TYR A 1 91 ? -13.652 5.249 10.956 1.00 91.31 91 TYR A N 1
ATOM 720 C CA . TYR A 1 91 ? -13.164 5.202 12.337 1.00 91.31 91 TYR A CA 1
ATOM 721 C C . TYR A 1 91 ? -14.002 4.296 13.254 1.00 91.31 91 TYR A C 1
ATOM 723 O O . TYR A 1 91 ? -13.796 4.304 14.473 1.00 91.31 91 TYR A O 1
ATOM 731 N N . GLN A 1 92 ? -14.921 3.503 12.688 1.00 94.19 92 GLN A N 1
ATOM 732 C CA . GLN A 1 92 ? -15.638 2.468 13.437 1.00 94.19 92 GLN A CA 1
ATOM 733 C C . GLN A 1 92 ? -14.732 1.261 13.687 1.00 94.19 92 GLN A C 1
ATOM 735 O O . GLN A 1 92 ? -13.927 0.891 12.838 1.00 94.19 92 GLN A O 1
ATOM 740 N N . LEU A 1 93 ? -14.894 0.623 14.848 1.00 92.75 93 LEU A N 1
ATOM 741 C CA . LEU A 1 93 ? -14.169 -0.606 15.199 1.00 92.75 93 LEU A CA 1
ATOM 742 C C . LEU A 1 93 ? -14.646 -1.829 14.410 1.00 92.75 93 LEU A C 1
ATOM 744 O O . LEU A 1 93 ? -13.943 -2.835 14.348 1.00 92.75 93 LEU A O 1
ATOM 748 N N . GLY A 1 94 ? -15.835 -1.748 13.823 1.00 93.25 94 GLY A N 1
ATOM 749 C CA . GLY A 1 94 ? -16.444 -2.808 13.047 1.00 93.25 94 GLY A CA 1
ATOM 750 C C . GLY A 1 94 ? -17.459 -2.254 12.061 1.00 93.25 94 GLY A C 1
ATOM 751 O O . GLY A 1 94 ? -18.055 -1.198 12.287 1.00 93.25 94 GLY A O 1
ATOM 752 N N . LEU A 1 95 ? -17.652 -2.981 10.965 1.00 92.50 95 LEU A N 1
ATOM 753 C CA . LEU A 1 95 ? -18.632 -2.672 9.931 1.00 92.50 95 LEU A CA 1
ATOM 754 C C . LEU A 1 95 ? -19.552 -3.874 9.765 1.00 92.50 95 LEU A C 1
ATOM 756 O O . LEU A 1 95 ? -19.085 -4.995 9.534 1.00 92.50 95 LEU A O 1
ATOM 760 N N . VAL A 1 96 ? -20.859 -3.642 9.882 1.00 91.75 96 VAL A N 1
ATOM 761 C CA . VAL A 1 96 ? -21.843 -4.722 9.743 1.00 91.75 96 VAL A CA 1
ATOM 762 C C . VAL A 1 96 ? -21.912 -5.190 8.283 1.00 91.75 96 VAL A C 1
ATOM 764 O O . VAL A 1 96 ? -21.592 -4.417 7.374 1.00 91.75 96 VAL A O 1
ATOM 767 N N . PRO A 1 97 ? -22.380 -6.421 7.998 1.00 88.44 97 PRO A N 1
ATOM 768 C CA . PRO A 1 97 ? -22.399 -6.961 6.636 1.00 88.44 97 PRO A CA 1
ATOM 769 C C . PRO A 1 97 ? -23.077 -6.052 5.600 1.00 88.44 97 PRO A C 1
ATOM 771 O O . PRO A 1 97 ? -22.604 -5.958 4.473 1.00 88.44 97 PRO A O 1
ATOM 774 N N . ARG A 1 98 ? -24.137 -5.328 5.990 1.00 88.25 98 ARG A N 1
ATOM 775 C CA . ARG A 1 98 ? -24.828 -4.360 5.121 1.00 88.25 98 ARG A CA 1
ATOM 776 C C . ARG A 1 98 ? -23.943 -3.169 4.740 1.00 88.25 98 ARG A C 1
ATOM 778 O O . ARG A 1 98 ? -23.926 -2.778 3.579 1.00 88.25 98 ARG A O 1
ATOM 785 N N . GLU A 1 99 ? -23.209 -2.608 5.700 1.00 89.81 99 GLU A N 1
ATOM 786 C CA . GLU A 1 99 ? -22.255 -1.517 5.451 1.00 89.81 99 GLU A CA 1
ATOM 787 C C . GLU A 1 99 ? -21.104 -2.009 4.578 1.00 89.81 99 GLU A C 1
ATOM 789 O O . GLU A 1 99 ? -20.668 -1.312 3.666 1.00 89.81 99 GLU A O 1
ATOM 794 N N . MET A 1 100 ? -20.649 -3.242 4.818 1.00 89.50 100 MET A N 1
ATOM 795 C CA . MET A 1 100 ? -19.594 -3.838 4.010 1.00 89.50 100 MET A CA 1
ATOM 796 C C . MET A 1 100 ? -20.015 -4.114 2.580 1.00 89.50 100 MET A C 1
ATOM 798 O O . MET A 1 100 ? -19.255 -3.793 1.672 1.00 89.50 100 MET A O 1
ATOM 802 N N . ALA A 1 101 ? -21.220 -4.635 2.366 1.00 87.00 101 ALA A N 1
ATOM 803 C CA . ALA A 1 101 ? -21.766 -4.809 1.028 1.00 87.00 101 ALA A CA 1
ATOM 804 C C . ALA A 1 101 ? -21.831 -3.467 0.285 1.00 87.00 101 ALA A C 1
ATOM 806 O O . ALA A 1 101 ? -21.303 -3.374 -0.816 1.00 87.00 101 ALA A O 1
ATOM 807 N N . ALA A 1 102 ? -22.357 -2.415 0.924 1.00 86.62 102 ALA A N 1
ATOM 808 C CA . ALA A 1 102 ? -22.471 -1.085 0.321 1.00 86.62 102 ALA A CA 1
ATOM 809 C C . ALA A 1 102 ? -21.117 -0.478 -0.097 1.00 86.62 102 ALA A C 1
ATOM 811 O O . ALA A 1 102 ? -21.044 0.219 -1.103 1.00 86.62 102 ALA A O 1
ATOM 812 N N . LEU A 1 103 ? -20.040 -0.750 0.650 1.00 85.69 103 LEU A N 1
ATOM 813 C CA . LEU A 1 103 ? -18.689 -0.285 0.306 1.00 85.69 103 LEU A CA 1
ATOM 814 C C . LEU A 1 103 ? -18.000 -1.121 -0.775 1.00 85.69 103 LEU A C 1
ATOM 816 O O . LEU A 1 103 ? -17.048 -0.657 -1.399 1.00 85.69 103 LEU A O 1
ATOM 820 N N . LEU A 1 104 ? -18.439 -2.363 -0.964 1.00 82.50 104 LEU A N 1
ATOM 821 C CA . LEU A 1 104 ? -17.904 -3.272 -1.972 1.00 82.50 104 LEU A CA 1
ATOM 822 C C . LEU A 1 104 ? -18.689 -3.218 -3.284 1.00 82.50 104 LEU A C 1
ATOM 824 O O . LEU A 1 104 ? -18.199 -3.739 -4.290 1.00 82.50 104 LEU A O 1
ATOM 828 N N . GLU A 1 105 ? -19.880 -2.610 -3.291 1.00 75.50 105 GLU A N 1
ATOM 829 C CA . GLU A 1 105 ? -20.624 -2.397 -4.524 1.00 75.50 105 GLU A CA 1
ATOM 830 C C . GLU A 1 105 ? -19.805 -1.511 -5.470 1.00 75.50 105 GLU A C 1
ATOM 832 O O . GLU A 1 105 ? -19.338 -0.435 -5.082 1.00 75.50 105 GLU A O 1
ATOM 837 N N . PRO A 1 106 ? -19.598 -1.942 -6.726 1.00 59.97 106 PRO A N 1
ATOM 838 C CA . PRO A 1 106 ? -18.970 -1.081 -7.708 1.00 59.97 106 PRO A CA 1
ATOM 839 C C . PRO A 1 106 ? -19.837 0.176 -7.879 1.00 59.97 106 PRO A C 1
ATOM 841 O O . PRO A 1 106 ? -21.067 0.056 -7.906 1.00 59.97 106 PRO A O 1
ATOM 844 N N . PRO A 1 107 ? -19.241 1.375 -8.025 1.00 52.78 107 PRO A N 1
ATOM 845 C CA . PRO A 1 107 ? -20.015 2.565 -8.352 1.00 52.78 107 PRO A CA 1
ATOM 846 C C . PRO A 1 107 ? -20.880 2.252 -9.577 1.00 52.78 107 PRO A C 1
ATOM 848 O O . PRO A 1 107 ? -20.367 1.723 -10.567 1.00 52.78 107 PRO A O 1
ATOM 851 N N . ARG A 1 108 ? -22.194 2.520 -9.495 1.00 46.66 108 ARG A N 1
ATOM 852 C CA . ARG A 1 108 ? -23.137 2.397 -10.620 1.00 46.66 108 ARG A CA 1
ATOM 853 C C . ARG A 1 108 ? -22.729 3.393 -11.712 1.00 46.66 108 ARG A C 1
ATOM 855 O O . ARG A 1 108 ? -23.295 4.470 -11.821 1.00 46.66 108 ARG A O 1
ATOM 862 N N . SER A 1 109 ? -21.711 3.047 -12.486 1.00 41.00 109 SER A N 1
ATOM 863 C CA . SER A 1 109 ? -21.277 3.761 -13.675 1.00 41.00 109 SER A CA 1
ATOM 864 C C . SER A 1 109 ? -20.703 2.748 -14.660 1.00 41.00 109 SER A C 1
ATOM 866 O O . SER A 1 109 ? -19.682 2.107 -14.421 1.00 41.00 109 SER A O 1
ATOM 868 N N . GLU A 1 110 ? -21.494 2.585 -15.717 1.00 36.31 110 GLU A N 1
ATOM 869 C CA . GLU A 1 110 ? -21.209 2.017 -17.029 1.00 36.31 110 GLU A CA 1
ATOM 870 C C . GLU A 1 110 ? -20.631 0.601 -17.084 1.00 36.31 110 GLU A C 1
ATOM 872 O O . GLU A 1 110 ? -19.452 0.331 -16.863 1.00 36.31 110 GLU A O 1
ATOM 877 N N . ARG A 1 111 ? -21.537 -0.313 -17.465 1.00 39.59 111 ARG A N 1
ATOM 878 C CA . ARG A 1 111 ? -21.299 -1.604 -18.119 1.00 39.59 111 ARG A CA 1
ATOM 879 C C . ARG A 1 111 ? -19.841 -1.780 -18.558 1.00 39.59 111 ARG A C 1
ATOM 881 O O . ARG A 1 111 ? -19.481 -1.497 -19.700 1.00 39.59 111 ARG A O 1
ATOM 888 N N . ARG A 1 112 ? -19.017 -2.382 -17.695 1.00 40.03 112 ARG A N 1
ATOM 889 C CA . ARG A 1 112 ? -17.863 -3.130 -18.191 1.00 40.03 112 ARG A CA 1
ATOM 890 C C . ARG A 1 112 ? -18.447 -4.226 -19.060 1.00 40.03 112 ARG A C 1
ATOM 892 O O . ARG A 1 112 ? -19.051 -5.161 -18.543 1.00 40.03 112 ARG A O 1
ATOM 899 N N . VAL A 1 113 ? -18.318 -4.061 -20.373 1.00 36.59 113 VAL A N 1
ATOM 900 C CA . VAL A 1 113 ? -18.626 -5.099 -21.351 1.00 36.59 113 VAL A CA 1
ATOM 901 C C . VAL A 1 113 ? -17.970 -6.374 -20.842 1.00 36.59 113 VAL A C 1
ATOM 903 O O . VAL A 1 113 ? -16.741 -6.462 -20.774 1.00 36.59 113 VAL A O 1
ATOM 906 N N . ALA A 1 114 ? -18.798 -7.326 -20.416 1.00 40.16 114 ALA A N 1
ATOM 907 C CA . ALA A 1 114 ? -18.364 -8.667 -20.093 1.00 40.16 114 ALA A CA 1
ATOM 908 C C . ALA A 1 114 ? -17.746 -9.234 -21.372 1.00 40.16 114 ALA A C 1
ATOM 910 O O . ALA A 1 114 ? -18.447 -9.659 -22.289 1.00 40.16 114 ALA A O 1
ATOM 911 N N . ARG A 1 115 ? -16.418 -9.162 -21.489 1.00 44.53 115 ARG A N 1
ATOM 912 C CA . ARG A 1 115 ? -15.726 -9.845 -22.573 1.00 44.53 115 ARG A CA 1
ATOM 913 C C . ARG A 1 115 ? -15.722 -11.322 -22.217 1.00 44.53 115 ARG A C 1
ATOM 915 O O . ARG A 1 115 ? -15.140 -11.720 -21.209 1.00 44.53 115 ARG A O 1
ATOM 922 N N . LYS A 1 116 ? -16.441 -12.090 -23.040 1.00 31.97 116 LYS A N 1
ATOM 923 C CA . LYS A 1 116 ? -16.448 -13.553 -23.052 1.00 31.97 116 LYS A CA 1
ATOM 924 C C . LYS A 1 116 ? -15.011 -14.081 -22.926 1.00 31.97 116 LYS A C 1
ATOM 926 O O . LYS A 1 116 ? -14.105 -13.458 -23.484 1.00 31.97 116 LYS A O 1
ATOM 931 N N . PRO A 1 117 ? -14.798 -15.216 -22.242 1.00 36.19 117 PRO A N 1
ATOM 932 C CA . PRO A 1 117 ? -13.501 -15.871 -22.228 1.00 36.19 117 PRO A CA 1
ATOM 933 C C . PRO A 1 117 ? -13.169 -16.275 -23.666 1.00 36.19 117 PRO A C 1
ATOM 935 O O . PRO A 1 117 ? -13.759 -17.206 -24.215 1.00 36.19 117 PRO A O 1
ATOM 938 N N . THR A 1 118 ? -12.275 -15.535 -24.318 1.00 35.25 118 THR A N 1
ATOM 939 C CA . THR A 1 118 ? -11.724 -15.977 -25.594 1.00 35.25 118 THR A CA 1
ATOM 940 C C . THR A 1 118 ? -10.848 -17.186 -25.293 1.00 35.25 118 THR A C 1
ATOM 942 O O . THR A 1 118 ? -9.993 -17.129 -24.410 1.00 35.25 118 THR A O 1
ATOM 945 N N . ARG A 1 119 ? -11.162 -18.286 -25.982 1.00 39.03 119 ARG A N 1
ATOM 946 C CA . ARG A 1 119 ? -10.532 -19.611 -25.932 1.00 39.03 119 ARG A CA 1
ATOM 947 C C . ARG A 1 119 ? -9.032 -19.574 -25.620 1.00 39.03 119 ARG A C 1
ATOM 949 O O . ARG A 1 119 ? -8.310 -18.731 -26.144 1.00 39.03 119 ARG A O 1
ATOM 956 N N . ALA A 1 120 ? -8.595 -20.549 -24.824 1.00 42.09 120 ALA A N 1
ATOM 957 C CA . ALA A 1 120 ? -7.190 -20.841 -24.566 1.00 42.09 120 ALA A CA 1
ATOM 958 C C . ALA A 1 120 ? -6.402 -20.974 -25.883 1.00 42.09 120 ALA A C 1
ATOM 960 O O . ALA A 1 120 ? -6.780 -21.803 -26.714 1.00 42.09 120 ALA A O 1
ATOM 961 N N . PRO A 1 121 ? -5.321 -20.199 -26.079 1.00 36.16 121 PRO A N 1
ATOM 962 C CA . PRO A 1 121 ? -4.335 -20.473 -27.107 1.00 36.16 121 PRO A CA 1
ATOM 963 C C . PRO A 1 121 ? -3.127 -21.198 -26.506 1.00 36.16 121 PRO A C 1
ATOM 965 O O . PRO A 1 121 ? -2.650 -20.884 -25.415 1.00 36.16 121 PRO A O 1
ATOM 968 N N . THR A 1 122 ? -2.681 -22.181 -27.271 1.00 37.66 122 THR A N 1
ATOM 969 C CA . THR A 1 122 ? -1.602 -23.142 -27.063 1.00 37.66 122 THR A CA 1
ATOM 970 C C . THR A 1 122 ? -0.231 -22.496 -26.820 1.00 37.66 122 THR A C 1
ATOM 972 O O . THR A 1 122 ? 0.036 -21.369 -27.236 1.00 37.66 122 THR A O 1
ATOM 975 N N . GLU A 1 123 ? 0.641 -23.243 -26.139 1.00 45.81 123 GLU A N 1
ATOM 976 C CA . GLU A 1 123 ? 2.035 -22.921 -25.822 1.00 45.81 123 GLU A CA 1
ATOM 977 C C . GLU A 1 123 ? 2.845 -22.442 -27.036 1.00 45.81 123 GLU A C 1
ATOM 979 O O . GLU A 1 123 ? 3.252 -23.235 -27.879 1.00 45.81 123 GLU A O 1
ATOM 984 N N . SER A 1 124 ? 3.119 -21.136 -27.114 1.00 38.34 124 SER A N 1
ATOM 985 C CA . SER A 1 124 ? 4.381 -20.559 -27.618 1.00 38.34 124 SER A CA 1
ATOM 986 C C . SER A 1 124 ? 4.330 -19.023 -27.589 1.00 38.34 124 SER A C 1
ATOM 988 O O . SER A 1 124 ? 3.628 -18.383 -28.358 1.00 38.34 124 SER A O 1
ATOM 990 N N . GLN A 1 125 ? 5.079 -18.421 -26.658 1.00 48.25 125 GLN A N 1
ATOM 991 C CA . GLN A 1 125 ? 5.595 -17.036 -26.693 1.00 48.25 125 GLN A CA 1
ATOM 992 C C . GLN A 1 125 ? 4.659 -15.899 -27.172 1.00 48.25 125 GLN A C 1
ATOM 994 O O . GLN A 1 125 ? 5.101 -14.968 -27.844 1.00 48.25 125 GLN A O 1
ATOM 999 N N . ILE A 1 126 ? 3.388 -15.883 -26.767 1.00 52.12 126 ILE A N 1
ATOM 1000 C CA . ILE A 1 126 ? 2.530 -14.715 -27.010 1.00 52.12 126 ILE A CA 1
ATOM 1001 C C . ILE A 1 126 ? 2.849 -13.649 -25.956 1.00 52.12 126 ILE A C 1
ATOM 1003 O O . ILE A 1 126 ? 2.364 -13.691 -24.823 1.00 52.12 126 ILE A O 1
ATOM 1007 N N . THR A 1 127 ? 3.695 -12.687 -26.326 1.00 61.88 127 THR A N 1
ATOM 1008 C CA . THR A 1 127 ? 3.840 -11.444 -25.563 1.00 61.88 127 THR A CA 1
ATOM 1009 C C . THR A 1 127 ? 2.591 -10.588 -25.779 1.00 61.88 127 THR A C 1
ATOM 1011 O O . THR A 1 127 ? 2.231 -10.235 -26.898 1.00 61.88 127 THR A O 1
ATOM 1014 N N . VAL A 1 128 ? 1.876 -10.292 -24.699 1.00 77.50 128 VAL A N 1
ATOM 1015 C CA . VAL A 1 128 ? 0.665 -9.472 -24.711 1.00 77.50 128 VAL A CA 1
ATOM 1016 C C . VAL A 1 128 ? 1.062 -7.999 -24.724 1.00 77.50 128 VAL A C 1
ATOM 1018 O O . VAL A 1 128 ? 1.871 -7.553 -23.907 1.00 77.50 128 VAL A O 1
ATOM 1021 N N . SER A 1 129 ? 0.463 -7.223 -25.631 1.00 72.75 129 SER A N 1
ATOM 1022 C CA . SER A 1 129 ? 0.696 -5.781 -25.737 1.00 72.75 129 SER A CA 1
ATOM 1023 C C . SER A 1 129 ? 0.335 -5.055 -24.438 1.00 72.75 129 SER A C 1
ATOM 1025 O O . SER A 1 129 ? -0.739 -5.271 -23.867 1.00 72.75 129 SER A O 1
ATOM 1027 N N . ARG A 1 130 ? 1.207 -4.138 -24.002 1.00 83.12 130 ARG A N 1
ATOM 1028 C CA . ARG A 1 130 ? 0.964 -3.265 -22.847 1.00 83.12 130 ARG A CA 1
ATOM 1029 C C . ARG A 1 130 ? -0.345 -2.495 -23.021 1.00 83.12 130 ARG A C 1
ATOM 1031 O O . ARG A 1 130 ? -0.516 -1.773 -24.000 1.00 83.12 130 ARG A O 1
ATOM 1038 N N . ARG A 1 131 ? -1.220 -2.556 -22.015 1.00 82.44 131 ARG A N 1
ATOM 1039 C CA . ARG A 1 131 ? -2.408 -1.700 -21.965 1.00 82.44 131 ARG A CA 1
ATOM 1040 C C . ARG A 1 131 ? -1.995 -0.257 -21.625 1.00 82.44 131 ARG A C 1
ATOM 1042 O O . ARG A 1 131 ? -1.178 -0.079 -20.712 1.00 82.44 131 ARG A O 1
ATOM 1049 N N . PRO A 1 132 ? -2.499 0.769 -22.337 1.00 77.12 132 PRO A N 1
ATOM 1050 C CA . PRO A 1 132 ? -2.196 2.156 -22.005 1.00 77.12 132 PRO A CA 1
ATOM 1051 C C . PRO A 1 132 ? -2.735 2.477 -20.611 1.00 77.12 132 PRO A C 1
ATOM 1053 O O . PRO A 1 132 ? -3.865 2.118 -20.287 1.00 77.12 132 PRO A O 1
ATOM 1056 N N . VAL A 1 133 ? -1.901 3.126 -19.800 1.00 79.12 133 VAL A N 1
ATOM 1057 C CA . VAL A 1 133 ? -2.262 3.567 -18.449 1.00 79.12 133 VAL A CA 1
ATOM 1058 C C . VAL A 1 133 ? -3.124 4.815 -18.587 1.00 79.12 133 VAL A C 1
ATOM 1060 O O . VAL A 1 133 ? -2.659 5.812 -19.140 1.00 79.12 133 VAL A O 1
ATOM 1063 N N . GLN A 1 134 ? -4.364 4.735 -18.119 1.00 79.00 134 GLN A N 1
ATOM 1064 C CA . GLN A 1 134 ? -5.309 5.846 -18.092 1.00 79.00 134 GLN A CA 1
ATOM 1065 C C . GLN A 1 134 ? -5.014 6.786 -16.910 1.00 79.00 134 GLN A C 1
ATOM 1067 O O . GLN A 1 134 ? -4.375 6.369 -15.938 1.00 79.00 134 GLN A O 1
ATOM 1072 N N . PRO A 1 135 ? -5.441 8.060 -16.970 1.00 68.50 135 PRO A N 1
ATOM 1073 C CA . PRO A 1 135 ? -5.178 9.031 -15.908 1.00 68.50 135 PRO A CA 1
ATOM 1074 C C . PRO A 1 135 ? -5.749 8.633 -14.537 1.00 68.50 135 PRO A C 1
ATOM 1076 O O . PRO A 1 135 ? -5.170 9.011 -13.520 1.00 68.50 135 PRO A O 1
ATOM 1079 N N . GLU A 1 136 ? -6.819 7.839 -14.504 1.00 76.31 136 GLU A N 1
ATOM 1080 C CA . GLU A 1 136 ? -7.482 7.350 -13.287 1.00 76.31 136 GLU A CA 1
ATOM 1081 C C . GLU A 1 136 ? -6.926 6.001 -12.801 1.00 76.31 136 GLU A C 1
ATOM 1083 O O . GLU A 1 136 ? -7.362 5.480 -11.771 1.00 76.31 136 GLU A O 1
ATOM 1088 N N . ASP A 1 137 ? -5.972 5.406 -13.525 1.00 83.25 137 ASP A N 1
ATOM 1089 C CA . ASP A 1 137 ? -5.424 4.108 -13.152 1.00 83.25 137 ASP A CA 1
ATOM 1090 C C . ASP A 1 137 ? -4.537 4.217 -11.901 1.00 83.25 137 ASP A C 1
ATOM 1092 O O . ASP A 1 137 ? -3.631 5.052 -11.772 1.00 83.25 137 ASP A O 1
ATOM 1096 N N . ILE A 1 138 ? -4.763 3.282 -10.981 1.00 85.44 138 ILE A N 1
ATOM 1097 C CA . ILE A 1 138 ? -4.059 3.172 -9.705 1.00 85.44 138 ILE A CA 1
ATOM 1098 C C . ILE A 1 138 ? -3.281 1.857 -9.683 1.00 85.44 138 ILE A C 1
ATOM 1100 O O . ILE A 1 138 ? -3.779 0.804 -10.088 1.00 85.44 138 ILE A O 1
ATOM 1104 N N . CYS A 1 139 ? -2.056 1.886 -9.159 1.00 84.69 139 CYS A N 1
ATOM 1105 C CA . CYS A 1 139 ? -1.280 0.669 -8.958 1.00 84.69 139 CYS A CA 1
ATOM 1106 C C . CYS A 1 139 ? -1.981 -0.253 -7.944 1.00 84.69 139 CYS A C 1
ATOM 1108 O O . CYS A 1 139 ? -2.172 0.151 -6.797 1.00 84.69 139 CYS A O 1
ATOM 1110 N N . PRO A 1 140 ? -2.288 -1.515 -8.292 1.00 88.25 140 PRO A N 1
ATOM 1111 C CA . PRO A 1 140 ? -3.097 -2.404 -7.449 1.00 88.25 140 PRO A CA 1
ATOM 1112 C C . PRO A 1 140 ? -2.405 -2.860 -6.160 1.00 88.25 140 PRO A C 1
ATOM 1114 O O . PRO A 1 140 ? -3.056 -3.425 -5.287 1.00 88.25 140 PRO A O 1
ATOM 1117 N N . ILE A 1 141 ? -1.094 -2.638 -6.052 1.00 87.38 141 ILE A N 1
ATOM 1118 C CA . ILE A 1 141 ? -0.289 -3.062 -4.906 1.00 87.38 141 ILE A CA 1
ATOM 1119 C C . ILE A 1 141 ? -0.121 -1.900 -3.924 1.00 87.38 141 ILE A C 1
ATOM 1121 O O . ILE A 1 141 ? -0.487 -2.027 -2.766 1.00 87.38 141 ILE A O 1
ATOM 1125 N N . CYS A 1 142 ? 0.420 -0.754 -4.355 1.00 81.69 142 CYS A N 1
ATOM 1126 C CA . CYS A 1 142 ? 0.623 0.388 -3.448 1.00 81.69 142 CYS A CA 1
ATOM 1127 C C . CYS A 1 142 ? -0.567 1.351 -3.384 1.00 81.69 142 CYS A C 1
ATOM 1129 O O . CYS A 1 142 ? -0.517 2.317 -2.633 1.00 81.69 142 CYS A O 1
ATOM 1131 N N . LEU A 1 143 ? -1.602 1.132 -4.201 1.00 84.25 143 LEU A N 1
ATOM 1132 C CA . LEU A 1 143 ? -2.807 1.961 -4.261 1.00 84.25 143 LEU A CA 1
ATOM 1133 C C . LEU A 1 143 ? -2.506 3.452 -4.507 1.00 84.25 143 LEU A C 1
ATOM 1135 O O . LEU A 1 143 ? -3.204 4.336 -4.018 1.00 84.25 143 LEU A O 1
ATOM 1139 N N . LEU A 1 144 ? -1.443 3.725 -5.274 1.00 79.69 144 LEU A N 1
ATOM 1140 C CA . LEU A 1 144 ? -1.065 5.071 -5.709 1.00 79.69 144 LEU A CA 1
ATOM 1141 C C . LEU A 1 144 ? -1.380 5.252 -7.189 1.00 79.69 144 LEU A C 1
ATOM 1143 O O . LEU A 1 144 ? -1.150 4.335 -7.982 1.00 79.69 144 LEU A O 1
ATOM 1147 N N . SER A 1 145 ? -1.838 6.450 -7.538 1.00 78.94 145 SER A N 1
ATOM 1148 C CA . SER A 1 145 ? -2.014 6.908 -8.916 1.00 78.94 145 SER A CA 1
ATOM 1149 C C . SER A 1 145 ? -0.708 6.789 -9.705 1.00 78.94 145 SER A C 1
ATOM 1151 O O . SER A 1 145 ? 0.369 7.189 -9.237 1.00 78.94 145 SER A O 1
ATOM 1153 N N . PHE A 1 146 ? -0.791 6.227 -10.913 1.00 74.25 146 PHE A N 1
ATOM 1154 C CA . PHE A 1 146 ? 0.359 6.169 -11.819 1.00 74.25 146 PHE A CA 1
ATOM 1155 C C . PHE A 1 146 ? 0.765 7.565 -12.302 1.00 74.25 146 PHE A C 1
ATOM 1157 O O . PHE A 1 146 ? 1.957 7.847 -12.440 1.00 74.25 146 PHE A O 1
ATOM 1164 N N . ARG A 1 147 ? -0.222 8.443 -12.520 1.00 74.25 147 ARG A N 1
ATOM 1165 C CA . ARG A 1 147 ? -0.024 9.812 -13.006 1.00 74.25 147 ARG A CA 1
ATOM 1166 C C . ARG A 1 147 ? 0.769 10.652 -12.011 1.00 74.25 147 ARG A C 1
ATOM 1168 O O . ARG A 1 147 ? 1.750 11.288 -12.392 1.00 74.25 147 ARG A O 1
ATOM 1175 N N . ASP A 1 148 ? 0.362 10.617 -10.746 1.00 65.06 148 ASP A N 1
ATOM 1176 C CA . ASP A 1 148 ? 0.903 11.518 -9.723 1.00 65.06 148 ASP A CA 1
ATOM 1177 C C . ASP A 1 148 ? 2.270 11.051 -9.237 1.00 65.06 148 ASP A C 1
ATOM 1179 O O . ASP A 1 148 ? 3.187 11.846 -9.046 1.00 65.06 148 ASP A O 1
ATOM 1183 N N . SER A 1 149 ? 2.438 9.735 -9.094 1.00 63.09 149 SER A N 1
ATOM 1184 C CA . SER A 1 149 ? 3.686 9.166 -8.592 1.00 63.09 149 SER A CA 1
ATOM 1185 C C . SER A 1 149 ? 4.821 9.209 -9.620 1.00 63.09 149 SER A C 1
ATOM 1187 O O . SER A 1 149 ? 5.989 9.187 -9.228 1.00 63.09 149 SER A O 1
ATOM 1189 N N . LYS A 1 150 ? 4.502 9.246 -10.928 1.00 67.19 150 LYS A N 1
ATOM 1190 C CA . LYS A 1 150 ? 5.462 9.196 -12.053 1.00 67.19 150 LYS A CA 1
ATOM 1191 C C . LYS A 1 150 ? 6.490 8.064 -11.920 1.00 67.19 150 LYS A C 1
ATOM 1193 O O . LYS A 1 150 ? 7.592 8.123 -12.468 1.00 67.19 150 LYS A O 1
ATOM 1198 N N . LEU A 1 151 ? 6.145 7.020 -11.166 1.00 67.69 151 LEU A N 1
ATOM 1199 C CA . LEU A 1 151 ? 7.036 5.908 -10.892 1.00 67.69 151 LEU A CA 1
ATOM 1200 C C . LEU A 1 151 ? 7.078 4.983 -12.112 1.00 67.69 151 LEU A C 1
ATOM 1202 O O . LEU A 1 151 ? 6.038 4.695 -12.702 1.00 67.69 151 LEU A O 1
ATOM 1206 N N . PRO A 1 152 ? 8.251 4.432 -12.463 1.00 73.25 152 PRO A N 1
ATOM 1207 C CA . PRO A 1 152 ? 8.340 3.496 -13.572 1.00 73.25 152 PRO A CA 1
ATOM 1208 C C . PRO A 1 152 ? 7.462 2.271 -13.344 1.00 73.25 152 PRO A C 1
ATOM 1210 O O . PRO A 1 152 ? 7.370 1.737 -12.229 1.00 73.25 152 PRO A O 1
ATOM 1213 N N . VAL A 1 153 ? 6.842 1.833 -14.432 1.00 83.94 153 VAL A N 1
ATOM 1214 C CA . VAL A 1 153 ? 5.889 0.732 -14.458 1.00 83.94 153 VAL A CA 1
ATOM 1215 C C . VAL A 1 153 ? 6.423 -0.422 -15.287 1.00 83.94 153 VAL A C 1
ATOM 1217 O O . VAL A 1 153 ? 7.106 -0.241 -16.292 1.00 83.94 153 VAL A O 1
ATOM 1220 N N . VAL A 1 154 ? 6.070 -1.621 -14.861 1.00 88.69 154 VAL A N 1
ATOM 1221 C CA . VAL A 1 154 ? 6.154 -2.857 -15.631 1.00 88.69 154 VAL A CA 1
ATOM 1222 C C . VAL A 1 154 ? 4.733 -3.323 -15.919 1.00 88.69 154 VAL A C 1
ATOM 1224 O O . VAL A 1 154 ? 3.798 -2.930 -15.226 1.00 88.69 154 VAL A O 1
ATOM 1227 N N . HIS A 1 155 ? 4.543 -4.133 -16.951 1.00 92.19 155 HIS A N 1
ATOM 1228 C CA . HIS A 1 155 ? 3.229 -4.661 -17.302 1.00 92.19 155 HIS A CA 1
ATOM 1229 C C . HIS A 1 155 ? 3.265 -6.181 -17.371 1.00 92.19 155 HIS A C 1
ATOM 1231 O O . HIS A 1 155 ? 4.324 -6.783 -17.550 1.00 92.19 155 HIS A O 1
ATOM 1237 N N . CYS A 1 156 ? 2.092 -6.788 -17.229 1.00 91.81 156 CYS A N 1
ATOM 1238 C CA . CYS A 1 156 ? 1.925 -8.223 -17.391 1.00 91.81 156 CYS A CA 1
ATOM 1239 C C . CYS A 1 156 ? 2.151 -8.607 -18.860 1.00 91.81 156 CYS A C 1
ATOM 1241 O O . CYS A 1 156 ? 1.291 -8.335 -19.695 1.00 91.81 156 CYS A O 1
ATOM 1243 N N . ARG A 1 157 ? 3.300 -9.223 -19.166 1.00 88.31 157 ARG A N 1
ATOM 1244 C CA . ARG A 1 157 ? 3.717 -9.573 -20.535 1.00 88.31 157 ARG A CA 1
ATOM 1245 C C . ARG A 1 157 ? 3.042 -10.823 -21.084 1.00 88.31 157 ARG A C 1
ATOM 1247 O O . ARG A 1 157 ? 3.020 -10.993 -22.289 1.00 88.31 157 ARG A O 1
ATOM 1254 N N . HIS A 1 158 ? 2.518 -11.691 -20.225 1.00 86.44 158 HIS A N 1
ATOM 1255 C CA . HIS A 1 158 ? 2.059 -13.025 -20.634 1.00 86.44 158 HIS A CA 1
ATOM 1256 C C . HIS A 1 158 ? 0.572 -13.279 -20.346 1.00 86.44 158 HIS A C 1
ATOM 1258 O O . HIS A 1 158 ? 0.092 -14.392 -20.530 1.00 86.44 158 HIS A O 1
ATOM 1264 N N . SER A 1 159 ? -0.170 -12.282 -19.850 1.00 85.94 159 SER A N 1
ATOM 1265 C CA . SER A 1 159 ? -1.587 -12.461 -19.520 1.00 85.94 159 SER A CA 1
ATOM 1266 C C . SER A 1 159 ? -2.396 -11.171 -19.694 1.00 85.94 159 SER A C 1
ATOM 1268 O O . SER A 1 159 ? -2.829 -10.868 -20.797 1.00 85.94 159 SER A O 1
ATOM 1270 N N . CYS A 1 160 ? -2.623 -10.372 -18.648 1.00 89.25 160 CYS A N 1
ATOM 1271 C CA . CYS A 1 160 ? -3.640 -9.313 -18.697 1.00 89.25 160 CYS A CA 1
ATOM 1272 C C . CYS A 1 160 ? -3.183 -7.943 -19.230 1.00 89.25 160 CYS A C 1
ATOM 1274 O O . CYS A 1 160 ? -4.010 -7.036 -19.309 1.00 89.25 160 CYS A O 1
ATOM 1276 N N . GLY A 1 161 ? -1.895 -7.736 -19.523 1.00 87.94 161 GLY A N 1
ATOM 1277 C CA . GLY A 1 161 ? -1.372 -6.465 -20.055 1.00 87.94 161 GLY A CA 1
ATOM 1278 C C . GLY A 1 161 ? -1.396 -5.262 -19.095 1.00 87.94 161 GLY A C 1
ATOM 1279 O O . GL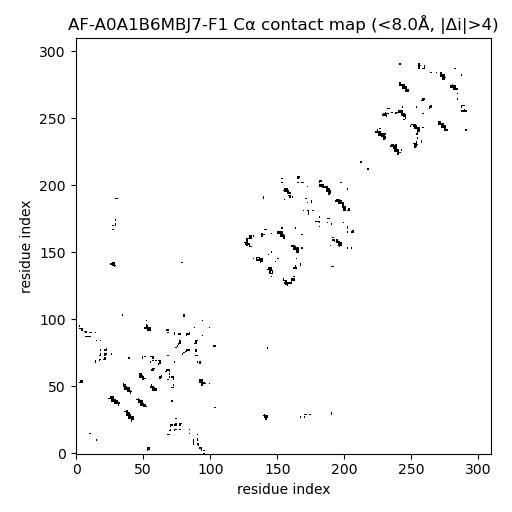Y A 1 161 ? -0.903 -4.191 -19.454 1.00 87.94 161 GLY A O 1
ATOM 1280 N N . ASN A 1 162 ? -1.946 -5.407 -17.882 1.00 90.00 162 ASN A N 1
ATOM 1281 C CA . ASN A 1 162 ? -2.077 -4.316 -16.911 1.00 90.00 162 ASN A CA 1
ATOM 1282 C C . ASN A 1 162 ? -0.728 -3.904 -16.305 1.00 90.00 162 ASN A C 1
ATOM 1284 O O . ASN A 1 162 ? 0.164 -4.737 -16.107 1.00 90.00 162 ASN A O 1
ATOM 1288 N N . ALA A 1 163 ? -0.616 -2.616 -15.973 1.00 89.75 163 ALA A N 1
ATOM 1289 C CA . ALA A 1 163 ? 0.579 -2.013 -15.402 1.00 89.75 163 ALA A CA 1
ATOM 1290 C C . ALA A 1 163 ? 0.629 -2.119 -13.870 1.00 89.75 163 ALA A C 1
ATOM 1292 O O . ALA A 1 163 ? -0.387 -2.116 -13.179 1.00 89.75 163 ALA A O 1
ATOM 1293 N N . VAL A 1 164 ? 1.849 -2.185 -13.346 1.00 89.06 164 VAL A N 1
ATOM 1294 C CA . VAL A 1 164 ? 2.197 -2.204 -11.924 1.00 89.06 164 VAL A CA 1
ATOM 1295 C C . VAL A 1 164 ? 3.522 -1.456 -11.768 1.00 89.06 164 VAL A C 1
ATOM 1297 O O . VAL A 1 164 ? 4.405 -1.586 -12.612 1.00 89.06 164 VAL A O 1
ATOM 1300 N N . HIS A 1 165 ? 3.718 -0.676 -10.702 1.00 82.81 165 HIS A N 1
ATOM 1301 C CA . HIS A 1 165 ? 5.025 -0.048 -10.466 1.00 82.81 165 HIS A CA 1
ATOM 1302 C C . HIS A 1 165 ? 6.134 -1.101 -10.339 1.00 82.81 165 HIS A C 1
ATOM 1304 O O . HIS A 1 165 ? 5.952 -2.095 -9.635 1.00 82.81 165 HIS A O 1
ATOM 1310 N N . THR A 1 166 ? 7.315 -0.851 -10.918 1.00 81.44 166 THR A N 1
ATOM 1311 C CA . THR A 1 166 ? 8.459 -1.783 -10.836 1.00 81.44 166 THR A CA 1
ATOM 1312 C C . THR A 1 166 ? 8.767 -2.163 -9.386 1.00 81.44 166 THR A C 1
ATOM 1314 O O . THR A 1 166 ? 8.865 -3.343 -9.072 1.00 81.44 166 THR A O 1
ATOM 1317 N N . ARG A 1 167 ? 8.814 -1.173 -8.477 1.00 81.25 167 ARG A N 1
ATOM 1318 C CA . ARG A 1 167 ? 9.053 -1.400 -7.037 1.00 81.25 167 ARG A CA 1
ATOM 1319 C C . ARG A 1 167 ? 8.007 -2.309 -6.391 1.00 81.25 167 ARG A C 1
ATOM 1321 O O . ARG A 1 167 ? 8.324 -3.116 -5.533 1.00 81.25 167 ARG A O 1
ATOM 1328 N N . CYS A 1 168 ? 6.753 -2.179 -6.814 1.00 84.00 168 CYS A N 1
ATOM 1329 C CA . CYS A 1 168 ? 5.660 -2.953 -6.252 1.00 84.00 168 CYS A CA 1
ATOM 1330 C C . CYS A 1 168 ? 5.702 -4.396 -6.750 1.00 84.00 168 CYS A C 1
ATOM 1332 O O . CYS A 1 168 ? 5.454 -5.316 -5.980 1.00 84.00 168 CYS A O 1
ATOM 1334 N N . MET A 1 169 ? 6.066 -4.599 -8.018 1.00 88.88 169 MET A N 1
ATOM 1335 C CA . MET A 1 169 ? 6.247 -5.945 -8.548 1.00 88.88 169 MET A CA 1
ATOM 1336 C C . MET A 1 169 ? 7.465 -6.645 -7.927 1.00 88.88 169 MET A C 1
ATOM 1338 O O . MET A 1 169 ? 7.403 -7.847 -7.696 1.00 88.88 169 MET A O 1
ATOM 1342 N N . LEU A 1 170 ? 8.533 -5.912 -7.578 1.00 84.12 170 LEU A N 1
ATOM 1343 C CA . LEU A 1 170 ? 9.652 -6.466 -6.801 1.00 84.12 170 LEU A CA 1
ATOM 1344 C C . LEU A 1 170 ? 9.190 -6.990 -5.436 1.00 84.12 170 LEU A C 1
ATOM 1346 O O . LEU A 1 170 ? 9.596 -8.076 -5.035 1.00 84.12 170 LEU A O 1
ATOM 1350 N N . GLN A 1 171 ? 8.295 -6.267 -4.757 1.00 82.44 171 GLN A N 1
ATOM 1351 C CA . GLN A 1 171 ? 7.726 -6.725 -3.489 1.00 82.44 171 GLN A CA 1
ATOM 1352 C C . GLN A 1 171 ? 6.939 -8.031 -3.648 1.00 82.44 171 GLN A C 1
ATOM 1354 O O . GLN A 1 171 ? 7.092 -8.964 -2.863 1.00 82.44 171 GLN A O 1
ATOM 1359 N N . VAL A 1 172 ? 6.129 -8.122 -4.705 1.00 87.31 172 VAL A N 1
ATOM 1360 C CA . VAL A 1 172 ? 5.392 -9.349 -5.033 1.00 87.31 172 VAL A CA 1
ATOM 1361 C C . VAL A 1 172 ? 6.342 -10.494 -5.373 1.00 87.31 172 VAL A C 1
ATOM 1363 O O . VAL A 1 172 ? 6.107 -11.616 -4.936 1.00 87.31 172 VAL A O 1
ATOM 1366 N N . AL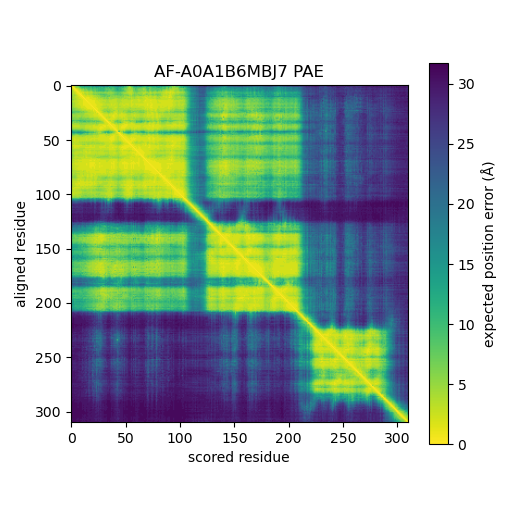A A 1 173 ? 7.421 -10.223 -6.107 1.00 87.38 173 ALA A N 1
ATOM 1367 C CA . ALA A 1 173 ? 8.418 -11.230 -6.445 1.00 87.38 173 ALA A CA 1
ATOM 1368 C C . ALA A 1 173 ? 9.090 -11.805 -5.194 1.00 87.38 173 ALA A C 1
ATOM 1370 O O . ALA A 1 173 ? 9.121 -13.021 -5.037 1.00 87.38 173 ALA A O 1
ATOM 1371 N N . ARG A 1 174 ? 9.532 -10.943 -4.269 1.00 84.69 174 ARG A N 1
ATOM 1372 C CA . ARG A 1 174 ? 10.120 -11.365 -2.987 1.00 84.69 174 ARG A CA 1
ATOM 1373 C C . ARG A 1 174 ? 9.172 -12.252 -2.186 1.00 84.69 174 ARG A C 1
ATOM 1375 O O . ARG A 1 174 ? 9.583 -13.276 -1.660 1.00 84.69 174 ARG A O 1
ATOM 1382 N N . HIS A 1 175 ? 7.890 -11.892 -2.150 1.00 83.44 175 HIS A N 1
ATOM 1383 C CA . HIS A 1 175 ? 6.874 -12.686 -1.465 1.00 83.44 175 HIS A CA 1
ATOM 1384 C C . HIS A 1 175 ? 6.608 -14.046 -2.138 1.00 83.44 175 HIS A C 1
ATOM 1386 O O . HIS A 1 175 ? 6.376 -15.030 -1.448 1.00 83.44 175 HIS A O 1
ATOM 1392 N N . GLN A 1 176 ? 6.622 -14.118 -3.473 1.00 85.75 176 GLN A N 1
ATOM 1393 C CA . GLN A 1 176 ? 6.356 -15.363 -4.211 1.00 85.75 176 GLN A CA 1
ATOM 1394 C C . GLN A 1 176 ? 7.538 -16.331 -4.223 1.00 85.75 176 GLN A C 1
ATOM 1396 O O . GLN A 1 176 ? 7.340 -17.542 -4.304 1.00 85.75 176 GLN A O 1
ATOM 1401 N N . LEU A 1 177 ? 8.754 -15.792 -4.228 1.00 80.00 177 LEU A N 1
ATOM 1402 C CA . LEU A 1 177 ? 9.981 -16.576 -4.293 1.00 80.00 177 LEU A CA 1
ATOM 1403 C C . LEU A 1 177 ? 10.540 -16.911 -2.905 1.00 80.00 177 LEU A C 1
ATOM 1405 O O . LEU A 1 177 ? 11.457 -17.718 -2.824 1.00 80.00 177 LEU A O 1
ATOM 1409 N N . ASP A 1 178 ? 9.995 -16.296 -1.850 1.00 71.19 178 ASP A N 1
ATOM 1410 C CA . ASP A 1 178 ? 10.505 -16.357 -0.474 1.00 71.19 178 ASP A CA 1
ATOM 1411 C C . ASP A 1 178 ? 12.012 -16.044 -0.384 1.00 71.19 178 ASP A C 1
ATOM 1413 O O . ASP A 1 178 ? 12.762 -16.593 0.418 1.00 71.19 178 ASP A O 1
ATOM 1417 N N . CYS A 1 179 ? 12.483 -15.162 -1.269 1.00 63.53 179 CYS A N 1
ATOM 1418 C CA . CYS A 1 179 ? 13.881 -14.776 -1.368 1.00 63.53 179 CYS A CA 1
ATOM 1419 C C . CYS A 1 179 ? 14.022 -13.295 -1.729 1.00 63.53 179 CYS A C 1
ATOM 1421 O O . CYS A 1 179 ? 13.134 -12.672 -2.319 1.00 63.53 179 CYS A O 1
ATOM 1423 N N . GLN A 1 180 ? 15.164 -12.708 -1.367 1.00 60.56 180 GLN A N 1
ATOM 1424 C CA . GLN A 1 180 ? 15.483 -11.331 -1.746 1.00 60.56 180 GLN A CA 1
ATOM 1425 C C . GLN A 1 180 ? 15.994 -11.225 -3.190 1.00 60.56 180 GLN A C 1
ATOM 1427 O O . GLN A 1 180 ? 15.831 -10.167 -3.806 1.00 60.56 180 GLN A O 1
ATOM 1432 N N . ASP A 1 181 ? 16.572 -12.302 -3.735 1.00 63.53 181 ASP A N 1
ATOM 1433 C CA . ASP A 1 181 ? 17.114 -12.319 -5.091 1.00 63.53 181 ASP A CA 1
ATOM 1434 C C . ASP A 1 181 ? 16.036 -12.627 -6.140 1.00 63.53 181 ASP A C 1
ATOM 1436 O O . ASP A 1 181 ? 15.562 -13.749 -6.312 1.00 63.53 181 ASP A O 1
ATOM 1440 N N . VAL A 1 182 ? 15.668 -11.591 -6.888 1.00 66.06 182 VAL A N 1
ATOM 1441 C CA . VAL A 1 182 ? 14.639 -11.649 -7.932 1.00 66.06 182 VAL A CA 1
ATOM 1442 C C . VAL A 1 182 ? 15.202 -12.178 -9.263 1.00 66.06 182 VAL A C 1
ATOM 1444 O O . VAL A 1 182 ? 14.443 -12.393 -10.204 1.00 66.06 182 VAL A O 1
ATOM 1447 N N . SER A 1 183 ? 16.509 -12.443 -9.360 1.00 65.19 183 SER A N 1
ATOM 1448 C CA . SER A 1 183 ? 17.220 -12.786 -10.607 1.00 65.19 183 SER A CA 1
ATOM 1449 C C . SER A 1 183 ? 16.969 -14.210 -11.124 1.00 65.19 183 SER A C 1
ATOM 1451 O O . SER A 1 183 ? 17.665 -14.682 -12.020 1.00 65.19 183 SER A O 1
ATOM 1453 N N . SER A 1 184 ? 15.957 -14.903 -10.601 1.00 70.38 184 SER A N 1
ATOM 1454 C CA . SER A 1 184 ? 15.587 -16.237 -11.067 1.00 70.38 184 SER A CA 1
ATOM 1455 C C . SER A 1 184 ? 14.923 -16.205 -12.453 1.00 70.38 184 SER A C 1
ATOM 1457 O O . SER A 1 184 ? 14.181 -15.285 -12.810 1.00 70.38 184 SER A O 1
ATOM 1459 N N . HIS A 1 185 ? 15.127 -17.266 -13.238 1.00 70.06 185 HIS A N 1
ATOM 1460 C CA . HIS A 1 185 ? 14.407 -17.487 -14.501 1.00 70.06 185 HIS A CA 1
ATOM 1461 C C . HIS A 1 185 ? 12.931 -17.886 -14.300 1.00 70.06 185 HIS A C 1
ATOM 1463 O O . HIS A 1 185 ? 12.207 -18.093 -15.278 1.00 70.06 185 HIS A O 1
ATOM 1469 N N . ARG A 1 186 ? 12.460 -17.981 -13.048 1.00 81.44 186 ARG A N 1
ATOM 1470 C CA . ARG A 1 186 ? 11.093 -18.388 -12.716 1.00 81.44 186 ARG A CA 1
ATOM 1471 C C . ARG A 1 186 ? 10.087 -17.332 -13.180 1.00 81.44 186 ARG A C 1
ATOM 1473 O O . ARG A 1 186 ? 10.323 -16.125 -13.086 1.00 81.44 186 ARG A O 1
ATOM 1480 N N . LEU A 1 187 ? 8.946 -17.801 -13.681 1.00 87.00 187 LEU A N 1
ATOM 1481 C CA . LEU A 1 187 ? 7.817 -16.945 -14.033 1.00 87.00 187 LEU A CA 1
ATOM 1482 C C . LEU A 1 187 ? 7.111 -16.465 -12.764 1.00 87.00 187 LEU A C 1
ATOM 1484 O O . LEU A 1 187 ? 6.650 -17.267 -11.952 1.00 87.00 187 LEU A O 1
ATOM 1488 N N . LEU A 1 188 ? 7.012 -15.147 -12.614 1.00 89.56 188 LEU A N 1
ATOM 1489 C CA . LEU A 1 188 ? 6.259 -14.512 -11.540 1.00 89.56 188 LEU A CA 1
ATOM 1490 C C . LEU A 1 188 ? 4.765 -14.553 -11.848 1.00 89.56 188 LEU A C 1
ATOM 1492 O O . LEU A 1 188 ? 4.350 -14.403 -12.998 1.00 89.56 188 LEU A O 1
ATOM 1496 N N . THR A 1 189 ? 3.945 -14.694 -10.814 1.00 91.12 189 THR A N 1
ATOM 1497 C CA . THR A 1 189 ? 2.484 -14.690 -10.934 1.00 91.12 189 THR A CA 1
ATOM 1498 C C . THR A 1 189 ? 1.947 -13.263 -10.859 1.00 91.12 189 THR A C 1
ATOM 1500 O O . THR A 1 189 ? 2.337 -12.475 -9.995 1.00 91.12 189 THR A O 1
ATOM 1503 N N . CYS A 1 190 ? 1.027 -12.910 -11.754 1.00 89.94 190 CYS A N 1
ATOM 1504 C CA . CYS A 1 190 ? 0.410 -11.592 -11.789 1.00 89.94 190 CYS A CA 1
ATOM 1505 C C . CYS A 1 190 ? -0.560 -11.411 -10.608 1.00 89.94 190 CYS A C 1
ATOM 1507 O O . CYS A 1 190 ? -1.503 -12.194 -10.482 1.00 89.94 190 CYS A O 1
ATOM 1509 N N . PRO A 1 191 ? -0.436 -10.343 -9.798 1.00 87.38 191 PRO A N 1
ATOM 1510 C CA . PRO A 1 191 ? -1.349 -10.099 -8.677 1.00 87.38 191 PRO A CA 1
ATOM 1511 C C . PRO A 1 191 ? -2.784 -9.751 -9.115 1.00 87.38 191 PRO A C 1
ATOM 1513 O O . PRO A 1 191 ? -3.709 -9.851 -8.316 1.00 87.38 191 PRO A O 1
ATOM 1516 N N . LEU A 1 192 ? -2.982 -9.348 -10.376 1.00 87.62 192 LEU A N 1
ATOM 1517 C CA . LEU A 1 192 ? -4.287 -8.958 -10.919 1.00 87.62 192 LEU A CA 1
ATOM 1518 C C . LEU A 1 192 ? -5.047 -10.137 -11.533 1.00 87.62 192 LEU A C 1
ATOM 1520 O O . LEU A 1 192 ? -6.201 -10.368 -11.194 1.00 87.62 192 LEU A O 1
ATOM 1524 N N . CYS A 1 193 ? -4.418 -10.857 -12.465 1.00 88.25 193 CYS A N 1
ATOM 1525 C CA . CYS A 1 193 ? -5.079 -11.919 -13.231 1.00 88.25 193 CYS A CA 1
ATOM 1526 C C . CYS A 1 193 ? -4.711 -13.333 -12.777 1.00 88.25 193 CYS A C 1
ATOM 1528 O O . CYS A 1 193 ? -5.284 -14.286 -13.289 1.00 88.25 193 CYS A O 1
ATOM 1530 N N . ARG A 1 194 ? -3.756 -13.481 -11.847 1.00 88.75 194 ARG A N 1
ATOM 1531 C CA . ARG A 1 194 ? -3.213 -14.769 -11.375 1.00 88.75 194 ARG A CA 1
ATOM 1532 C C . ARG A 1 194 ? -2.538 -15.631 -12.455 1.00 88.75 194 ARG A C 1
ATOM 1534 O O . ARG A 1 194 ? -2.077 -16.719 -12.140 1.00 88.75 194 ARG A O 1
ATOM 1541 N N . GLY A 1 195 ? -2.439 -15.144 -13.692 1.00 8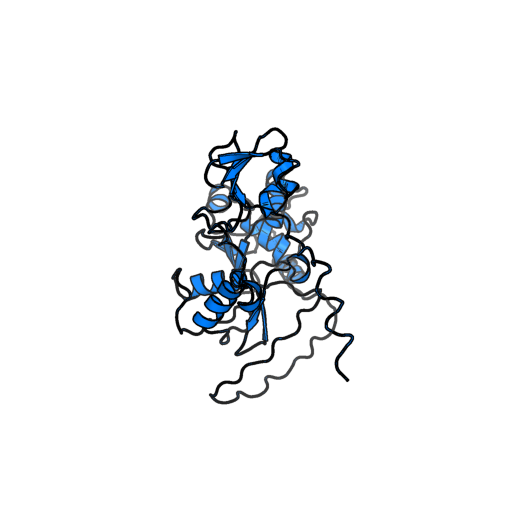7.62 195 GLY A N 1
ATOM 1542 C CA . GLY A 1 195 ? -1.652 -15.755 -14.763 1.00 87.62 195 GLY A CA 1
ATOM 1543 C C . GLY A 1 195 ? -0.164 -15.381 -14.702 1.00 87.62 195 GLY A C 1
ATOM 1544 O O . GLY A 1 195 ? 0.247 -14.612 -13.825 1.00 87.62 195 GLY A O 1
ATOM 1545 N N . PRO A 1 196 ? 0.656 -15.877 -15.644 1.00 89.56 196 PRO A N 1
ATOM 1546 C CA . PRO A 1 196 ? 2.071 -15.529 -15.729 1.00 89.56 196 PRO A CA 1
ATOM 1547 C C . PRO A 1 196 ? 2.251 -14.026 -16.006 1.00 89.56 196 PRO A C 1
ATOM 1549 O O . PRO A 1 196 ? 1.581 -13.438 -16.855 1.00 89.56 196 PRO A O 1
ATOM 1552 N N . PHE A 1 197 ? 3.146 -13.377 -15.263 1.00 90.69 197 PHE A N 1
ATOM 1553 C CA . PHE A 1 197 ? 3.421 -11.944 -15.368 1.00 90.69 197 PHE A CA 1
ATOM 1554 C C . PHE A 1 197 ? 4.638 -11.667 -16.249 1.00 90.69 197 PHE A C 1
ATOM 1556 O O . PHE A 1 197 ? 4.487 -11.251 -17.397 1.00 90.69 197 PHE A O 1
ATOM 1563 N N . CYS A 1 198 ? 5.833 -11.902 -15.718 1.00 88.94 198 CYS A N 1
ATOM 1564 C CA . CYS A 1 198 ? 7.118 -11.791 -16.402 1.00 88.94 198 CYS A CA 1
ATOM 1565 C C . CYS A 1 198 ? 8.125 -12.710 -15.701 1.00 88.94 198 CYS A C 1
ATOM 1567 O O . CYS A 1 198 ? 7.849 -13.220 -14.609 1.00 88.94 198 CYS A O 1
ATOM 1569 N N . ARG A 1 199 ? 9.281 -12.938 -16.318 1.00 89.31 199 ARG A N 1
ATOM 1570 C CA . ARG A 1 199 ? 10.379 -13.659 -15.660 1.00 89.31 199 ARG A CA 1
ATOM 1571 C C . ARG A 1 199 ? 11.062 -12.744 -14.640 1.00 89.31 199 ARG A C 1
ATOM 1573 O O . ARG A 1 199 ? 11.079 -11.522 -14.815 1.00 89.31 199 ARG A O 1
ATOM 1580 N N . GLY A 1 200 ? 11.632 -13.326 -13.585 1.00 83.94 200 GLY A N 1
ATOM 1581 C CA . GLY A 1 200 ? 12.387 -12.579 -12.572 1.00 83.94 200 GLY A CA 1
ATOM 1582 C C . GLY A 1 200 ? 13.543 -11.768 -13.171 1.00 83.94 200 GLY A C 1
ATOM 1583 O O . GLY A 1 200 ? 13.687 -10.583 -12.874 1.00 83.94 200 GLY A O 1
ATOM 1584 N N . THR A 1 201 ? 14.274 -12.349 -14.126 1.00 83.69 201 THR A N 1
ATOM 1585 C CA . THR A 1 201 ? 15.336 -11.666 -14.888 1.00 83.69 201 THR A CA 1
ATOM 1586 C C . THR A 1 201 ? 14.847 -10.413 -15.623 1.00 83.69 201 THR A C 1
ATOM 1588 O O . THR A 1 201 ? 15.481 -9.365 -15.526 1.00 83.69 201 THR A O 1
ATOM 1591 N N . GLU A 1 202 ? 13.688 -10.469 -16.287 1.00 86.00 202 GLU A N 1
ATOM 1592 C CA . GLU A 1 202 ? 13.094 -9.312 -16.980 1.00 86.00 202 GLU A CA 1
ATOM 1593 C C . GLU A 1 202 ? 12.706 -8.198 -16.000 1.00 86.00 202 GLU A C 1
ATOM 1595 O O . GLU A 1 202 ? 12.849 -7.010 -16.300 1.00 86.00 202 GLU A O 1
ATOM 1600 N N . LEU A 1 203 ? 12.212 -8.574 -14.816 1.00 84.56 203 LEU A N 1
ATOM 1601 C CA . LEU A 1 203 ? 11.874 -7.624 -13.761 1.00 84.56 203 LEU A CA 1
ATOM 1602 C C . LEU A 1 203 ? 13.131 -6.982 -13.167 1.00 84.56 203 LEU A C 1
ATOM 1604 O O . LEU A 1 203 ? 13.158 -5.766 -12.966 1.00 84.56 203 LEU A O 1
ATOM 1608 N N . ALA A 1 204 ? 14.171 -7.780 -12.918 1.00 79.12 204 ALA A N 1
ATOM 1609 C CA . ALA A 1 204 ? 15.465 -7.306 -12.443 1.00 79.12 204 ALA A CA 1
ATOM 1610 C C . ALA A 1 204 ? 16.100 -6.345 -13.458 1.00 79.12 204 ALA A C 1
ATOM 1612 O O . ALA A 1 204 ? 16.600 -5.285 -13.087 1.00 79.12 204 ALA A O 1
ATOM 1613 N N . GLU A 1 205 ? 16.013 -6.650 -14.750 1.00 78.38 205 GLU A N 1
ATOM 1614 C CA . GLU A 1 205 ? 16.493 -5.768 -15.807 1.00 78.38 205 GLU A CA 1
ATOM 1615 C C . GLU A 1 205 ? 15.674 -4.471 -15.891 1.00 78.38 205 GLU A C 1
ATOM 1617 O O . GLU A 1 205 ? 16.241 -3.382 -15.956 1.00 78.38 205 GLU A O 1
ATOM 1622 N N . ALA A 1 206 ? 14.342 -4.546 -15.804 1.00 78.19 206 ALA A N 1
ATOM 1623 C CA . ALA A 1 206 ? 13.485 -3.361 -15.748 1.00 78.19 206 ALA A CA 1
ATOM 1624 C C . ALA A 1 206 ? 13.768 -2.485 -14.513 1.00 78.19 206 ALA A C 1
ATOM 1626 O O . ALA A 1 206 ? 13.636 -1.260 -14.578 1.00 78.19 206 ALA A O 1
ATOM 1627 N N . ALA A 1 207 ? 14.184 -3.088 -13.396 1.00 72.25 207 ALA A N 1
ATOM 1628 C CA . ALA A 1 207 ? 14.661 -2.364 -12.224 1.00 72.25 207 ALA A CA 1
ATOM 1629 C C . ALA A 1 207 ? 16.028 -1.699 -12.481 1.00 72.25 207 ALA A C 1
ATOM 1631 O O . ALA A 1 207 ? 16.199 -0.527 -12.143 1.00 72.25 207 ALA A O 1
ATOM 1632 N N . LYS A 1 208 ? 16.960 -2.394 -13.152 1.00 64.31 208 LYS A N 1
ATOM 1633 C CA . LYS A 1 208 ? 18.295 -1.884 -13.530 1.00 64.31 208 LYS A CA 1
ATOM 1634 C C . LYS A 1 208 ? 18.257 -0.775 -14.585 1.00 64.31 208 LYS A C 1
ATOM 1636 O O . LYS A 1 208 ? 19.080 0.132 -14.525 1.00 64.31 208 LYS A O 1
ATOM 1641 N N . ARG A 1 209 ? 17.283 -0.771 -15.505 1.00 58.78 209 ARG A N 1
ATOM 1642 C CA . ARG A 1 209 ? 17.088 0.306 -16.506 1.00 58.78 209 ARG A CA 1
ATOM 1643 C C . ARG A 1 209 ? 16.860 1.689 -15.884 1.00 58.78 209 ARG A C 1
ATOM 1645 O O . ARG A 1 209 ? 16.968 2.689 -16.579 1.00 58.78 209 ARG A O 1
ATOM 1652 N N . ARG A 1 210 ? 16.582 1.768 -14.577 1.00 47.94 210 ARG A N 1
ATOM 1653 C CA . ARG A 1 210 ? 16.553 3.030 -13.822 1.00 47.94 210 ARG A CA 1
ATOM 1654 C C . ARG A 1 210 ? 17.947 3.588 -13.494 1.00 47.94 210 ARG A C 1
ATOM 1656 O O . ARG A 1 210 ? 18.038 4.751 -13.124 1.00 47.94 210 ARG A O 1
ATOM 1663 N N . VAL A 1 211 ? 18.999 2.777 -13.605 1.00 42.53 211 VAL A N 1
ATOM 1664 C CA . VAL A 1 211 ? 20.390 3.136 -13.272 1.00 42.53 211 VAL A CA 1
ATOM 1665 C C . VAL A 1 211 ? 21.209 3.466 -14.529 1.00 42.53 211 VAL A C 1
ATOM 1667 O O . VAL A 1 211 ? 22.157 4.238 -14.452 1.00 42.53 211 VAL A O 1
ATOM 1670 N N . ALA A 1 212 ? 20.835 2.940 -15.700 1.00 38.91 212 ALA A N 1
ATOM 1671 C CA . ALA A 1 212 ? 21.589 3.137 -16.939 1.00 38.91 212 ALA A CA 1
ATOM 1672 C C . ALA A 1 212 ? 21.029 4.292 -17.793 1.00 38.91 212 ALA A C 1
ATOM 1674 O O . ALA A 1 212 ? 19.950 4.184 -18.377 1.00 38.91 212 ALA A O 1
ATOM 1675 N N . LEU A 1 213 ? 21.790 5.386 -17.916 1.00 36.41 213 LEU A N 1
ATOM 1676 C CA . LEU A 1 213 ? 21.653 6.316 -19.044 1.00 36.41 213 LEU A CA 1
ATOM 1677 C C . LEU A 1 213 ? 22.129 5.632 -20.347 1.00 36.41 213 LEU A C 1
ATOM 1679 O O . LEU A 1 213 ? 22.985 4.748 -20.283 1.00 36.41 213 LEU A O 1
ATOM 1683 N N . PRO A 1 214 ? 21.626 6.033 -21.533 1.00 41.09 214 PRO A N 1
ATOM 1684 C CA . PRO A 1 214 ? 22.124 5.525 -22.814 1.00 41.09 214 PRO A CA 1
ATOM 1685 C C . PRO A 1 214 ? 23.648 5.699 -22.922 1.00 41.09 214 PRO A C 1
ATOM 1687 O O . PRO A 1 214 ? 24.132 6.808 -22.702 1.00 41.09 214 PRO A O 1
ATOM 1690 N N . LEU A 1 215 ? 24.388 4.646 -23.305 1.00 44.00 215 LEU A N 1
ATOM 1691 C CA . LEU A 1 215 ? 25.864 4.647 -23.410 1.00 44.00 215 LEU A CA 1
ATOM 1692 C C . LEU A 1 215 ? 26.422 5.794 -24.280 1.00 44.00 215 LEU A C 1
ATOM 1694 O O . LEU A 1 215 ? 27.515 6.300 -24.044 1.00 44.00 215 LEU A O 1
ATOM 1698 N N . ALA A 1 216 ? 25.658 6.252 -25.275 1.00 44.88 216 ALA A N 1
ATOM 1699 C CA . ALA A 1 216 ? 26.037 7.392 -26.109 1.00 44.88 216 ALA A CA 1
ATOM 1700 C C . ALA A 1 216 ? 26.118 8.720 -25.323 1.00 44.88 216 ALA A C 1
ATOM 1702 O O . ALA A 1 216 ? 26.857 9.618 -25.711 1.00 44.88 216 ALA A O 1
ATOM 1703 N N . ARG A 1 217 ? 25.398 8.841 -24.196 1.00 41.31 217 ARG A N 1
ATOM 1704 C CA . ARG A 1 217 ? 25.397 10.018 -23.304 1.00 41.31 217 ARG A CA 1
ATOM 1705 C C . ARG A 1 217 ? 26.341 9.873 -22.105 1.00 41.31 217 ARG A C 1
ATOM 1707 O O . ARG A 1 217 ? 26.413 10.799 -21.307 1.00 41.31 217 ARG A O 1
ATOM 1714 N N . THR A 1 218 ? 27.044 8.746 -21.951 1.00 40.25 218 THR A N 1
ATOM 1715 C CA . THR A 1 218 ? 27.958 8.500 -20.815 1.00 40.25 218 THR A CA 1
ATOM 1716 C C . THR A 1 218 ? 29.424 8.803 -21.124 1.00 40.25 218 THR A C 1
ATOM 1718 O O . THR A 1 218 ? 30.238 8.810 -20.204 1.00 40.25 218 THR A O 1
ATOM 1721 N N . ARG A 1 219 ? 29.789 9.100 -22.381 1.00 39.38 219 ARG A N 1
ATOM 1722 C CA . ARG A 1 219 ? 31.131 9.608 -22.716 1.00 39.38 219 ARG A CA 1
ATOM 1723 C C . ARG A 1 219 ? 31.291 11.019 -22.133 1.00 39.38 219 ARG A C 1
ATOM 1725 O O . ARG A 1 219 ? 30.792 11.981 -22.701 1.00 39.38 219 ARG A O 1
ATOM 1732 N N . GLY A 1 220 ? 31.946 11.116 -20.974 1.00 42.72 220 GLY A N 1
ATOM 1733 C CA . GLY A 1 220 ? 32.250 12.380 -20.286 1.00 42.72 220 GLY A CA 1
ATOM 1734 C C . GLY A 1 220 ? 31.486 12.635 -18.980 1.00 42.72 220 GLY A C 1
ATOM 1735 O O . GLY A 1 220 ? 31.693 13.678 -18.365 1.00 42.72 220 GLY A O 1
ATOM 1736 N N . LEU A 1 221 ? 30.628 11.712 -18.527 1.00 45.00 221 LEU A N 1
ATOM 1737 C CA . LEU A 1 221 ? 30.005 11.795 -17.200 1.00 45.00 221 LEU A CA 1
ATOM 1738 C C . LEU A 1 221 ? 30.862 11.032 -16.185 1.00 45.00 221 LEU A C 1
ATOM 1740 O O . LEU A 1 221 ? 31.144 9.849 -16.370 1.00 45.00 221 LEU A O 1
ATOM 1744 N N . SER A 1 222 ? 31.276 11.707 -15.115 1.00 44.53 222 SER A N 1
ATOM 1745 C CA . SER A 1 222 ? 31.973 11.078 -13.993 1.00 44.53 222 SER A CA 1
ATOM 1746 C C . SER A 1 222 ? 31.078 10.034 -13.298 1.00 44.53 222 SER A C 1
ATOM 1748 O O . SER A 1 222 ? 29.849 10.169 -13.321 1.00 44.53 222 SER A O 1
ATOM 1750 N N . PRO A 1 223 ? 31.662 8.983 -12.682 1.00 50.91 223 PRO A N 1
ATOM 1751 C CA . PRO A 1 223 ? 30.901 7.965 -11.963 1.00 50.91 223 PRO A CA 1
ATOM 1752 C C . PRO A 1 223 ? 29.986 8.613 -10.921 1.00 50.91 223 PRO A C 1
ATOM 1754 O O . PRO A 1 223 ? 30.438 9.405 -10.093 1.00 50.91 223 PRO A O 1
ATOM 1757 N N . VAL A 1 224 ? 28.693 8.286 -10.955 1.00 56.44 224 VAL A N 1
ATOM 1758 C CA . VAL A 1 224 ? 27.758 8.755 -9.929 1.00 56.44 224 VAL A CA 1
ATOM 1759 C C . VAL A 1 224 ? 28.086 8.024 -8.632 1.00 56.44 224 VAL A C 1
ATOM 1761 O O . VAL A 1 224 ? 28.060 6.796 -8.584 1.00 56.44 224 VAL A O 1
ATOM 1764 N N . THR A 1 225 ? 28.395 8.774 -7.578 1.00 66.44 225 THR A N 1
ATOM 1765 C CA . THR A 1 225 ? 28.688 8.212 -6.258 1.00 66.44 225 THR A CA 1
ATOM 1766 C C . THR A 1 225 ? 27.484 7.429 -5.736 1.00 66.44 225 THR A C 1
ATOM 1768 O O . THR A 1 225 ? 26.382 7.968 -5.626 1.00 66.44 225 THR A O 1
ATOM 1771 N N . SER A 1 226 ? 27.679 6.151 -5.412 1.00 71.81 226 SER A N 1
ATOM 1772 C CA . SER A 1 226 ? 26.697 5.326 -4.704 1.00 71.81 226 SER A CA 1
ATOM 1773 C C . SER A 1 226 ? 27.129 5.136 -3.257 1.00 71.81 226 SER A C 1
ATOM 1775 O O . SER A 1 226 ? 28.289 4.823 -2.983 1.00 71.81 226 SER A O 1
ATOM 1777 N N . HIS A 1 227 ? 26.197 5.289 -2.328 1.00 75.31 227 HIS A N 1
ATOM 1778 C CA . HIS A 1 227 ? 26.432 5.081 -0.908 1.00 75.31 227 HIS A CA 1
ATOM 1779 C C . HIS A 1 227 ? 25.575 3.922 -0.412 1.00 75.31 227 HIS A C 1
ATOM 1781 O O . HIS A 1 227 ? 24.355 3.944 -0.577 1.00 75.31 227 HIS A O 1
ATOM 1787 N N . ASP A 1 228 ? 26.217 2.942 0.223 1.00 77.38 228 ASP A N 1
ATOM 1788 C CA . ASP A 1 228 ? 25.578 1.763 0.815 1.00 77.38 228 ASP A CA 1
ATOM 1789 C C . ASP A 1 228 ? 24.840 2.118 2.119 1.00 77.38 228 ASP A C 1
ATOM 1791 O O . ASP A 1 228 ? 25.209 1.754 3.230 1.00 77.38 228 ASP A O 1
ATOM 1795 N N . VAL A 1 229 ? 23.853 2.999 1.984 1.00 73.44 229 VAL A N 1
ATOM 1796 C CA . VAL A 1 229 ? 23.102 3.628 3.066 1.00 73.44 229 VAL A CA 1
ATOM 1797 C C . VAL A 1 229 ? 21.660 3.752 2.606 1.00 73.44 229 VAL A C 1
ATOM 1799 O O . VAL A 1 229 ? 21.392 4.069 1.447 1.00 73.44 229 VAL A O 1
ATOM 1802 N N . THR A 1 230 ? 20.724 3.517 3.518 1.00 65.88 230 THR A N 1
ATOM 1803 C CA . THR A 1 230 ? 19.287 3.637 3.258 1.00 65.88 230 THR A CA 1
ATOM 1804 C C . THR A 1 230 ? 18.794 5.022 3.655 1.00 65.88 230 THR A C 1
ATOM 1806 O O . THR A 1 230 ? 19.016 5.466 4.780 1.00 65.88 230 THR A O 1
ATOM 1809 N N . CYS A 1 231 ? 18.086 5.709 2.756 1.00 74.06 231 CYS A N 1
ATOM 1810 C CA . CYS A 1 231 ? 17.474 6.993 3.091 1.00 74.06 231 CYS A CA 1
ATOM 1811 C C . CYS A 1 231 ? 16.398 6.804 4.164 1.00 74.06 231 CYS A C 1
ATOM 1813 O O . CYS A 1 231 ? 15.465 6.038 3.966 1.00 74.06 231 CYS A O 1
ATOM 1815 N N . VAL A 1 232 ? 16.471 7.539 5.272 1.00 67.44 232 VAL A N 1
ATOM 1816 C CA . VAL A 1 232 ? 15.501 7.420 6.376 1.00 67.44 232 VAL A CA 1
ATOM 1817 C C . VAL A 1 232 ? 14.067 7.722 5.926 1.00 67.44 232 VAL A C 1
ATOM 1819 O O . VAL A 1 232 ? 13.131 7.080 6.396 1.00 67.44 232 VAL A O 1
ATOM 1822 N N . PHE A 1 233 ? 13.904 8.648 4.977 1.00 64.00 233 PHE A N 1
ATOM 1823 C CA . PHE A 1 233 ? 12.600 9.103 4.499 1.00 64.00 233 PHE A CA 1
ATOM 1824 C C . PHE A 1 233 ? 12.034 8.223 3.375 1.00 64.00 233 PHE A C 1
ATOM 1826 O O . PHE A 1 233 ? 11.058 7.509 3.576 1.00 64.00 233 PHE A O 1
ATOM 1833 N N . CYS A 1 234 ? 12.660 8.210 2.191 1.00 62.16 234 CYS A N 1
ATOM 1834 C CA . CYS A 1 234 ? 12.139 7.447 1.047 1.00 62.16 234 CYS A CA 1
ATOM 1835 C C . CYS A 1 234 ? 12.581 5.980 1.012 1.00 62.16 234 CYS A C 1
ATOM 1837 O O . CYS A 1 234 ? 12.172 5.250 0.108 1.00 62.16 234 CYS A O 1
ATOM 1839 N N . ARG A 1 235 ? 13.449 5.559 1.945 1.00 60.72 235 ARG A N 1
ATOM 1840 C CA . ARG A 1 235 ? 14.023 4.204 2.025 1.00 60.72 235 ARG A CA 1
ATOM 1841 C C . ARG A 1 235 ? 14.738 3.747 0.749 1.00 60.72 235 ARG A C 1
ATOM 1843 O O . ARG A 1 235 ? 14.946 2.556 0.552 1.00 60.72 235 ARG A O 1
ATOM 1850 N N . ALA A 1 236 ? 15.165 4.686 -0.102 1.00 63.94 236 ALA A N 1
ATOM 1851 C CA . ALA A 1 236 ? 16.031 4.387 -1.238 1.00 63.94 236 ALA A CA 1
ATOM 1852 C C . ALA A 1 236 ? 17.370 3.818 -0.745 1.00 63.94 236 ALA A C 1
ATOM 1854 O O . ALA A 1 236 ? 18.002 4.413 0.131 1.00 63.94 236 ALA A O 1
ATOM 1855 N N . HIS A 1 237 ? 17.774 2.685 -1.317 1.00 53.72 237 HIS A N 1
ATOM 1856 C CA . HIS A 1 237 ? 19.022 1.986 -1.036 1.00 53.72 237 HIS A CA 1
ATOM 1857 C C . HIS A 1 237 ? 19.524 1.281 -2.316 1.00 53.72 237 HIS A C 1
ATOM 1859 O O . HIS A 1 237 ? 18.715 0.621 -2.979 1.00 53.72 237 HIS A O 1
ATOM 1865 N N . PRO A 1 238 ? 20.816 1.399 -2.674 1.00 63.03 238 PRO A N 1
ATOM 1866 C CA . PRO A 1 238 ? 21.768 2.373 -2.134 1.00 63.03 238 PRO A CA 1
ATOM 1867 C C . PRO A 1 238 ? 21.349 3.806 -2.509 1.00 63.03 238 PRO A C 1
ATOM 1869 O O . PRO A 1 238 ? 20.672 4.029 -3.517 1.00 63.03 238 PRO A O 1
ATOM 1872 N N . ILE A 1 239 ? 21.732 4.802 -1.707 1.00 69.69 239 ILE A N 1
ATOM 1873 C CA . ILE A 1 239 ? 21.540 6.207 -2.091 1.00 69.69 239 ILE A CA 1
ATOM 1874 C C . ILE A 1 239 ? 22.497 6.516 -3.244 1.00 69.69 239 ILE A C 1
ATOM 1876 O O . ILE A 1 239 ? 23.715 6.443 -3.090 1.00 69.69 239 ILE A O 1
ATOM 1880 N N . VAL A 1 240 ? 21.935 6.872 -4.398 1.00 72.81 240 VAL A N 1
ATOM 1881 C CA . VAL A 1 240 ? 22.684 7.256 -5.600 1.00 72.81 240 VAL A CA 1
ATOM 1882 C C . VAL A 1 240 ? 22.728 8.783 -5.700 1.00 72.81 240 VAL A C 1
ATOM 1884 O O . VAL A 1 240 ? 21.689 9.443 -5.626 1.00 72.81 240 VAL A O 1
ATOM 1887 N N . GLY A 1 241 ? 23.926 9.345 -5.868 1.00 76.31 241 GLY A N 1
ATOM 1888 C CA . GLY A 1 241 ? 24.189 10.784 -5.854 1.00 76.31 241 GLY A CA 1
ATOM 1889 C C . GLY A 1 241 ? 24.542 11.305 -4.458 1.00 76.31 241 GLY A C 1
ATOM 1890 O O . GLY A 1 241 ? 25.154 10.603 -3.657 1.00 76.31 241 GLY A O 1
ATOM 1891 N N . ASN A 1 242 ? 24.168 12.552 -4.163 1.00 80.56 242 ASN A N 1
ATOM 1892 C CA . ASN A 1 242 ? 24.506 13.201 -2.895 1.00 80.56 242 ASN A CA 1
ATOM 1893 C C . ASN A 1 242 ? 23.785 12.546 -1.700 1.00 80.56 242 ASN A C 1
ATOM 1895 O O . ASN A 1 242 ? 22.550 12.496 -1.656 1.00 80.56 242 ASN A O 1
ATOM 1899 N N . LEU A 1 243 ? 24.566 12.118 -0.704 1.00 82.06 243 LEU A N 1
ATOM 1900 C CA . LEU A 1 243 ? 24.091 11.700 0.616 1.00 82.06 243 LEU A CA 1
ATOM 1901 C C . LEU A 1 243 ? 24.142 12.877 1.593 1.00 82.06 243 LEU A C 1
ATOM 1903 O O . LEU A 1 243 ? 25.192 13.493 1.766 1.00 82.06 243 LEU A O 1
ATOM 1907 N N . TYR A 1 244 ? 23.029 13.141 2.270 1.00 83.69 244 TYR A N 1
ATOM 1908 C CA . TYR A 1 244 ? 22.898 14.202 3.264 1.00 83.69 244 TYR A CA 1
ATOM 1909 C C . TYR A 1 244 ? 22.789 13.609 4.664 1.00 83.69 244 TYR A C 1
ATOM 1911 O O . TYR A 1 244 ? 22.104 12.609 4.865 1.00 83.69 244 TYR A O 1
ATOM 1919 N N . ARG A 1 245 ? 23.445 14.243 5.632 1.00 84.94 245 ARG A N 1
ATOM 1920 C CA . ARG A 1 245 ? 23.373 13.928 7.058 1.00 84.94 245 ARG A CA 1
ATOM 1921 C C . ARG A 1 245 ? 22.919 15.160 7.828 1.00 84.94 245 ARG A C 1
ATOM 1923 O O . ARG A 1 245 ? 23.392 16.258 7.546 1.00 84.94 245 ARG A O 1
ATOM 1930 N N . CYS A 1 246 ? 22.049 14.981 8.815 1.00 81.31 246 CYS A N 1
ATOM 1931 C CA . CYS A 1 246 ? 21.740 16.037 9.779 1.00 81.31 246 CYS A CA 1
ATOM 1932 C C . CYS A 1 246 ? 22.901 16.203 10.775 1.00 81.31 246 CYS A C 1
ATOM 1934 O O . CYS A 1 246 ? 23.414 15.213 11.304 1.00 81.31 246 CYS A O 1
ATOM 1936 N N . LEU A 1 247 ? 23.312 17.440 11.052 1.00 79.38 247 LEU A N 1
ATOM 1937 C CA . LEU A 1 247 ? 24.382 17.730 12.013 1.00 79.38 247 LEU A CA 1
ATOM 1938 C C . LEU A 1 247 ? 23.927 17.517 13.465 1.00 79.38 247 LEU A C 1
ATOM 1940 O O . LEU A 1 247 ? 24.744 17.196 14.320 1.00 79.38 247 LEU A O 1
ATOM 1944 N N . GLN A 1 248 ? 22.626 17.643 13.721 1.00 76.62 248 GLN A N 1
ATOM 1945 C CA . GLN A 1 248 ? 22.011 17.523 15.041 1.00 76.62 248 GLN A CA 1
ATOM 1946 C C . GLN A 1 248 ? 21.417 16.129 15.292 1.00 76.62 248 GLN A C 1
ATOM 1948 O O . GLN A 1 248 ? 21.333 15.686 16.433 1.00 76.62 248 GLN A O 1
ATOM 1953 N N . CYS A 1 249 ? 21.028 15.408 14.237 1.00 72.00 249 CYS A N 1
ATOM 1954 C CA . CYS A 1 249 ? 20.399 14.092 14.345 1.00 72.00 249 CYS A CA 1
ATOM 1955 C C . CYS A 1 249 ? 21.305 13.025 13.704 1.00 72.00 249 CYS A C 1
ATOM 1957 O O . CYS A 1 249 ? 21.263 12.842 12.485 1.00 72.00 249 CYS A O 1
ATOM 1959 N N . PRO A 1 250 ? 22.113 12.285 14.485 1.00 64.44 250 PRO A N 1
ATOM 1960 C CA . PRO A 1 250 ? 23.127 11.374 13.946 1.00 64.44 250 PRO A CA 1
ATOM 1961 C C . PRO A 1 250 ? 22.548 10.215 13.123 1.00 64.44 250 PRO A C 1
ATOM 1963 O O . PRO A 1 250 ? 23.241 9.679 12.264 1.00 64.44 250 PRO A O 1
ATOM 1966 N N . GLN A 1 251 ? 21.278 9.870 13.347 1.00 64.94 251 GLN A N 1
ATOM 1967 C CA . GLN A 1 251 ? 20.571 8.797 12.642 1.00 64.94 251 GLN A CA 1
ATOM 1968 C C . GLN A 1 251 ? 19.932 9.245 11.317 1.00 64.94 251 GLN A C 1
ATOM 1970 O O . GLN A 1 251 ? 19.406 8.420 10.576 1.00 64.94 251 GLN A O 1
ATOM 1975 N N . VAL A 1 252 ? 19.940 10.546 11.006 1.00 72.00 252 VAL A N 1
ATOM 1976 C CA . VAL A 1 252 ? 19.244 11.092 9.835 1.00 72.00 252 VAL A CA 1
ATOM 1977 C C . VAL A 1 252 ? 20.189 11.129 8.640 1.00 72.00 252 VAL A C 1
ATOM 1979 O O . VAL A 1 252 ? 21.053 12.002 8.540 1.00 72.00 252 VAL A O 1
ATOM 1982 N N . LEU A 1 253 ? 19.986 10.178 7.724 1.00 80.12 253 LEU A N 1
ATOM 1983 C CA . LEU A 1 253 ? 20.668 10.067 6.435 1.00 80.12 253 LEU A CA 1
ATOM 1984 C C . LEU A 1 253 ? 19.645 10.115 5.292 1.00 80.12 253 LEU A C 1
ATOM 1986 O O . LEU A 1 253 ? 18.657 9.377 5.285 1.00 80.12 253 LEU A O 1
ATOM 1990 N N . MET A 1 254 ? 19.849 11.008 4.325 1.00 79.75 254 MET A N 1
ATOM 1991 C CA . MET A 1 254 ? 18.843 11.355 3.318 1.00 79.75 254 MET A CA 1
ATOM 1992 C C . MET A 1 254 ? 19.423 11.438 1.908 1.00 79.75 254 MET A C 1
ATOM 1994 O O . MET A 1 254 ? 20.575 11.823 1.721 1.00 79.75 254 MET A O 1
ATOM 1998 N N . CYS A 1 255 ? 18.614 11.107 0.899 1.00 76.50 255 CYS A N 1
ATOM 1999 C CA . CYS A 1 255 ? 18.963 11.372 -0.496 1.00 76.50 255 CYS A CA 1
ATOM 2000 C C . CYS A 1 255 ? 18.598 12.811 -0.897 1.00 76.50 255 CYS A C 1
ATOM 2002 O O . CYS A 1 255 ? 17.786 13.468 -0.239 1.00 76.50 255 CYS A O 1
ATOM 2004 N N . ALA A 1 256 ? 19.149 13.267 -2.024 1.00 76.06 256 ALA A N 1
ATOM 2005 C CA . ALA A 1 256 ? 18.912 14.604 -2.571 1.00 76.06 256 ALA A CA 1
ATOM 2006 C C . ALA A 1 256 ? 17.428 14.959 -2.778 1.00 76.06 256 ALA A C 1
ATOM 2008 O O . ALA A 1 256 ? 17.052 16.112 -2.639 1.00 76.06 256 ALA A O 1
ATOM 2009 N N . GLN A 1 257 ? 16.572 13.983 -3.089 1.00 72.38 257 GLN A N 1
ATOM 2010 C CA . GLN A 1 257 ? 15.139 14.236 -3.286 1.00 72.38 257 GLN A CA 1
ATOM 2011 C C . GLN A 1 257 ? 14.413 14.504 -1.964 1.00 72.38 257 GLN A C 1
ATOM 2013 O O . GLN A 1 257 ? 13.514 15.334 -1.906 1.00 72.38 257 GLN A O 1
ATOM 2018 N N . CYS A 1 258 ? 14.812 13.807 -0.901 1.00 71.38 258 CYS A N 1
ATOM 2019 C CA . CYS A 1 258 ? 14.156 13.893 0.399 1.00 71.38 258 CYS A CA 1
ATOM 2020 C C . CYS A 1 258 ? 14.595 15.126 1.181 1.00 71.38 258 CYS A C 1
ATOM 2022 O O . CYS A 1 258 ? 13.787 15.705 1.893 1.00 71.38 258 CYS A O 1
ATOM 2024 N N . VAL A 1 259 ? 15.863 15.532 1.058 1.00 74.19 259 VAL A N 1
ATOM 2025 C CA . VAL A 1 259 ? 16.361 16.741 1.736 1.00 74.19 259 VAL A CA 1
ATOM 2026 C C . VAL A 1 259 ? 15.760 18.023 1.147 1.00 74.19 259 VAL A C 1
ATOM 2028 O O . VAL A 1 259 ? 15.724 19.039 1.822 1.00 74.19 259 VAL A O 1
ATOM 2031 N N . SER A 1 260 ? 15.276 17.983 -0.098 1.00 70.75 260 SER A N 1
ATOM 2032 C CA . SER A 1 260 ? 14.567 19.096 -0.745 1.00 70.75 260 SER A CA 1
ATOM 2033 C C . SER A 1 260 ? 13.041 19.000 -0.599 1.00 70.75 260 SER A C 1
ATOM 2035 O O . SER A 1 260 ? 12.326 19.802 -1.195 1.00 70.75 260 SER A O 1
ATOM 2037 N N . CYS A 1 261 ? 12.526 18.001 0.126 1.00 68.81 261 CYS A N 1
ATOM 2038 C CA . CYS A 1 261 ? 11.094 17.791 0.305 1.00 68.81 261 CYS A CA 1
ATOM 2039 C C . CYS A 1 261 ? 10.564 18.686 1.446 1.00 68.81 261 CYS A C 1
ATOM 2041 O O . CYS A 1 261 ? 11.018 18.506 2.583 1.00 68.81 261 CYS A O 1
ATOM 2043 N N . PRO A 1 262 ? 9.600 19.596 1.178 1.00 60.47 262 PRO A N 1
ATOM 2044 C CA . PRO A 1 262 ? 9.086 20.562 2.158 1.00 60.47 262 PRO A CA 1
ATOM 2045 C C . PRO A 1 262 ? 8.600 19.896 3.448 1.00 60.47 262 PRO A C 1
ATOM 2047 O O . PRO A 1 262 ? 8.964 20.306 4.547 1.00 60.47 262 PRO A O 1
ATOM 2050 N N . GLU A 1 263 ? 7.881 18.785 3.278 1.00 56.25 263 GLU A N 1
ATOM 2051 C CA . GLU A 1 263 ? 7.235 17.985 4.323 1.00 56.25 263 GLU A CA 1
ATOM 2052 C C . GLU A 1 263 ? 8.217 17.494 5.399 1.00 56.25 263 GLU A C 1
ATOM 2054 O O . GLU A 1 263 ? 7.850 17.352 6.563 1.00 56.25 263 GLU A O 1
ATOM 2059 N N . TYR A 1 264 ? 9.478 17.241 5.030 1.00 59.03 264 TYR A N 1
ATOM 2060 C CA . TYR A 1 264 ? 10.517 16.828 5.974 1.00 59.03 264 TYR A CA 1
ATOM 2061 C C . TYR A 1 264 ? 11.372 18.006 6.450 1.00 59.03 264 TYR A C 1
ATOM 2063 O O . TYR A 1 264 ? 11.772 18.055 7.616 1.00 59.03 264 TYR A O 1
ATOM 2071 N N . THR A 1 265 ? 11.664 18.965 5.567 1.00 59.31 265 THR A N 1
ATOM 2072 C CA . THR A 1 265 ? 12.481 20.135 5.917 1.00 59.31 265 THR A CA 1
ATOM 2073 C C . THR A 1 265 ? 11.818 21.041 6.946 1.00 59.31 265 THR A C 1
ATOM 2075 O O . THR A 1 265 ? 12.532 21.647 7.736 1.00 59.31 265 THR A O 1
ATOM 2078 N N . GLU A 1 266 ? 10.485 21.091 7.008 1.00 59.72 266 GLU A N 1
ATOM 2079 C CA . GLU A 1 266 ? 9.758 21.841 8.043 1.00 59.72 266 GLU A CA 1
ATOM 2080 C C . GLU A 1 266 ? 9.987 21.269 9.450 1.00 59.72 266 GLU A C 1
ATOM 2082 O O . GLU A 1 266 ? 10.182 22.024 10.402 1.00 59.72 266 GLU A O 1
ATOM 2087 N N . LEU A 1 267 ? 10.084 19.938 9.572 1.00 55.56 267 LEU A N 1
ATOM 2088 C CA . LEU A 1 267 ? 10.397 19.243 10.830 1.00 55.56 267 LEU A CA 1
ATOM 2089 C C . LEU A 1 267 ? 11.852 19.451 11.283 1.00 55.56 267 LEU A C 1
ATOM 2091 O O . LEU A 1 267 ? 12.207 19.116 12.410 1.00 55.56 267 LEU A O 1
ATOM 2095 N N . HIS A 1 268 ? 12.703 19.962 10.393 1.00 62.19 268 HIS A N 1
ATOM 2096 C CA . HIS A 1 268 ? 14.139 20.149 10.593 1.00 62.19 268 HIS A CA 1
ATOM 2097 C C . HIS A 1 268 ? 14.581 21.552 10.147 1.00 62.19 268 HIS A C 1
ATOM 2099 O O . HIS A 1 268 ? 15.705 21.744 9.677 1.00 62.19 268 HIS A O 1
ATOM 2105 N N . SER A 1 269 ? 13.694 22.535 10.297 1.00 64.75 269 SER A N 1
ATOM 2106 C CA . SER A 1 269 ? 13.906 23.928 9.887 1.00 64.75 269 SER A CA 1
ATOM 2107 C C . SER A 1 269 ? 15.073 24.594 10.626 1.00 64.75 269 SER A C 1
ATOM 2109 O O . SER A 1 269 ? 15.767 25.432 10.055 1.00 64.75 269 SER A O 1
ATOM 2111 N N . ASN A 1 270 ? 15.352 24.145 11.854 1.00 69.69 270 ASN A N 1
ATOM 2112 C CA . ASN A 1 270 ? 16.435 24.644 12.708 1.00 69.69 270 ASN A CA 1
ATOM 2113 C C . ASN A 1 270 ? 17.711 23.781 12.669 1.00 69.69 270 ASN A C 1
ATOM 2115 O O . ASN A 1 270 ? 18.649 24.030 13.428 1.00 69.69 270 ASN A O 1
ATOM 2119 N N . HIS A 1 271 ? 17.762 22.743 11.828 1.00 73.19 271 HIS A N 1
ATOM 2120 C CA . HIS A 1 271 ? 18.908 21.837 11.751 1.00 73.19 271 HIS A CA 1
ATOM 2121 C C . HIS A 1 271 ? 19.799 22.140 10.543 1.00 73.19 271 HIS A C 1
ATOM 2123 O O . HIS A 1 271 ? 19.345 22.522 9.466 1.00 73.19 271 HIS A O 1
ATOM 2129 N N . GLY A 1 272 ? 21.106 21.959 10.735 1.00 76.81 272 GLY A N 1
ATOM 2130 C CA . GLY A 1 272 ? 22.096 22.078 9.675 1.00 76.81 272 GLY A CA 1
ATOM 2131 C C . GLY A 1 272 ? 22.304 20.729 9.000 1.00 76.81 272 GLY A C 1
ATOM 2132 O O . GLY A 1 272 ? 22.227 19.680 9.641 1.00 76.81 272 GLY A O 1
ATOM 2133 N N . TYR A 1 273 ? 22.611 20.746 7.708 1.00 82.81 273 TYR A N 1
ATOM 2134 C CA . TYR A 1 273 ? 22.884 19.528 6.954 1.00 82.81 273 TYR A CA 1
ATOM 2135 C C . TYR A 1 273 ? 24.338 19.494 6.500 1.00 82.81 273 TYR A C 1
ATOM 2137 O O . TYR A 1 273 ? 24.974 20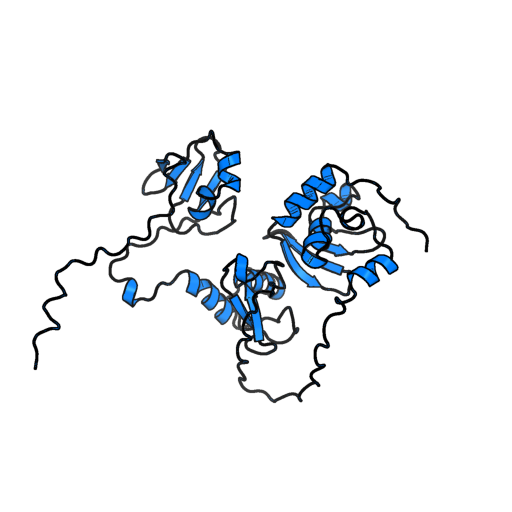.529 6.318 1.00 82.81 273 TYR A O 1
ATOM 2145 N N . ALA A 1 274 ? 24.867 18.295 6.292 1.00 84.12 274 ALA A N 1
ATOM 2146 C CA . ALA A 1 274 ? 26.130 18.074 5.610 1.00 84.12 274 ALA A CA 1
ATOM 2147 C C . ALA A 1 274 ? 25.936 17.118 4.438 1.00 84.12 274 ALA A C 1
ATOM 2149 O O . ALA A 1 274 ? 25.219 16.128 4.554 1.00 84.12 274 ALA A O 1
ATOM 2150 N N . VAL A 1 275 ? 26.597 17.400 3.320 1.00 87.44 275 VAL A N 1
ATOM 2151 C CA . VAL A 1 275 ? 26.629 16.532 2.142 1.00 87.44 275 VAL A CA 1
ATOM 2152 C C . VAL A 1 275 ? 27.933 15.735 2.113 1.00 87.44 275 VAL A C 1
ATOM 2154 O O . VAL A 1 275 ? 29.004 16.268 2.415 1.00 87.44 275 VAL A O 1
ATOM 2157 N N . LYS A 1 276 ? 27.854 14.450 1.758 1.00 81.06 276 LYS A N 1
ATOM 2158 C CA . LYS A 1 276 ? 29.016 13.575 1.583 1.00 81.06 276 LYS A CA 1
ATOM 2159 C C . LYS A 1 276 ? 29.578 13.741 0.171 1.00 81.06 276 LYS A C 1
ATOM 2161 O O . LYS A 1 276 ? 28.936 13.340 -0.795 1.00 81.06 276 LYS A O 1
ATOM 2166 N N . LYS A 1 277 ? 30.768 14.337 0.066 1.00 78.94 277 LYS A N 1
ATOM 2167 C CA . LYS A 1 277 ? 31.635 14.261 -1.125 1.00 78.94 277 LYS A CA 1
ATOM 2168 C C . LYS A 1 277 ? 32.777 13.285 -0.803 1.00 78.94 277 LYS A C 1
ATOM 2170 O O . LYS A 1 277 ? 32.499 12.163 -0.394 1.00 78.94 277 LYS A O 1
ATOM 2175 N N . GLU A 1 278 ? 34.035 13.722 -0.867 1.00 73.00 278 GLU A N 1
ATOM 2176 C CA . GLU A 1 278 ? 35.179 12.996 -0.281 1.00 73.00 278 GLU A CA 1
ATOM 2177 C C . GLU A 1 278 ? 35.183 13.067 1.257 1.00 73.00 278 GLU A C 1
ATOM 2179 O O . GLU A 1 278 ? 35.517 12.104 1.943 1.00 73.00 278 GLU A O 1
ATOM 2184 N N . ARG A 1 279 ? 34.749 14.206 1.811 1.00 77.81 279 ARG A N 1
ATOM 2185 C CA . ARG A 1 279 ? 34.508 14.441 3.243 1.00 77.81 279 ARG A CA 1
ATOM 2186 C C . ARG A 1 279 ? 33.122 15.061 3.438 1.00 77.81 279 ARG A C 1
ATOM 2188 O O . ARG A 1 279 ? 32.501 15.522 2.476 1.00 77.81 279 ARG A O 1
ATOM 2195 N N . TRP A 1 280 ? 32.629 15.065 4.674 1.00 82.00 280 TRP A N 1
ATOM 2196 C CA . TRP A 1 280 ? 31.383 15.750 5.025 1.00 82.00 280 TRP A CA 1
ATOM 2197 C C . TRP A 1 280 ? 31.579 17.267 4.958 1.00 82.00 280 TRP A C 1
ATOM 2199 O O . TRP A 1 280 ? 32.448 17.806 5.636 1.00 82.00 280 TRP A O 1
ATOM 2209 N N . GLN A 1 281 ? 30.774 17.946 4.140 1.00 84.62 281 GLN A N 1
ATOM 2210 C CA . GLN A 1 281 ? 30.786 19.406 3.998 1.00 84.62 281 GLN A CA 1
ATOM 2211 C C . GLN A 1 281 ? 29.431 19.969 4.414 1.00 84.62 281 GLN A C 1
ATOM 2213 O O . GLN A 1 281 ? 28.400 19.480 3.953 1.00 84.62 281 GLN A O 1
ATOM 2218 N N . THR A 1 282 ? 29.419 20.987 5.272 1.00 84.44 282 THR A N 1
ATOM 2219 C CA . THR A 1 282 ? 28.185 21.624 5.743 1.00 84.44 282 THR A CA 1
ATOM 2220 C C . THR A 1 282 ? 27.498 22.394 4.613 1.00 84.44 282 THR A C 1
ATOM 2222 O O . THR A 1 282 ? 28.137 23.041 3.785 1.00 84.44 282 THR A O 1
ATOM 2225 N N . VAL A 1 283 ? 26.172 22.303 4.556 1.00 77.12 283 VAL A N 1
ATOM 2226 C CA . VAL A 1 283 ? 25.317 22.958 3.565 1.00 77.12 283 VAL A CA 1
ATOM 2227 C C . VAL A 1 283 ? 24.139 23.623 4.271 1.00 77.12 283 VAL A C 1
ATOM 2229 O O . VAL A 1 283 ? 23.550 23.070 5.201 1.00 77.12 283 VAL A O 1
ATOM 2232 N N . ARG A 1 284 ? 23.783 24.835 3.835 1.00 62.41 284 ARG A N 1
ATOM 2233 C CA . ARG A 1 284 ? 22.562 25.507 4.305 1.00 62.41 284 ARG A CA 1
ATOM 2234 C C . ARG A 1 284 ? 21.341 24.846 3.661 1.00 62.41 284 ARG A C 1
ATOM 2236 O O . ARG A 1 284 ? 21.407 24.459 2.493 1.00 62.41 284 ARG A O 1
ATOM 2243 N N . ALA A 1 285 ? 20.224 24.764 4.387 1.00 55.69 285 ALA A N 1
ATOM 2244 C CA . ALA A 1 285 ? 18.975 24.163 3.900 1.00 55.69 285 ALA A CA 1
ATOM 2245 C C . ALA A 1 285 ? 18.518 24.758 2.546 1.00 55.69 285 ALA A C 1
ATOM 2247 O O . ALA A 1 285 ? 18.164 24.017 1.636 1.00 55.69 285 ALA A O 1
ATOM 2248 N N . ALA A 1 286 ? 18.676 26.074 2.352 1.00 51.59 286 ALA A N 1
ATOM 2249 C CA . ALA A 1 286 ? 18.365 26.777 1.098 1.00 51.59 286 ALA A CA 1
ATOM 2250 C C . ALA A 1 286 ? 19.266 26.410 -0.107 1.00 51.59 286 ALA A C 1
ATOM 2252 O O . ALA A 1 286 ? 18.940 26.727 -1.248 1.00 51.59 286 ALA A O 1
ATOM 2253 N N . HIS A 1 287 ? 20.404 25.747 0.122 1.00 51.16 287 HIS A N 1
ATOM 2254 C CA . HIS A 1 287 ? 21.344 25.308 -0.920 1.00 51.16 287 HIS A CA 1
ATOM 2255 C C . HIS A 1 287 ? 21.336 23.790 -1.126 1.00 51.16 287 HIS A C 1
ATOM 2257 O O . HIS A 1 287 ? 22.144 23.264 -1.896 1.00 51.16 287 HIS A O 1
ATOM 2263 N N . CYS A 1 288 ? 20.404 23.080 -0.486 1.00 53.47 288 CYS A N 1
ATOM 2264 C CA . CYS A 1 288 ? 20.122 21.676 -0.759 1.00 53.47 288 CYS A CA 1
ATOM 2265 C C . CYS A 1 288 ? 19.329 21.556 -2.069 1.00 53.47 288 CYS A C 1
ATOM 2267 O O . CYS A 1 288 ? 18.194 21.090 -2.097 1.00 53.47 288 CYS A O 1
ATOM 2269 N N . ALA A 1 289 ? 19.916 22.034 -3.167 1.00 47.75 289 ALA A N 1
ATOM 2270 C CA . ALA A 1 289 ? 19.389 21.785 -4.493 1.00 47.75 289 ALA A CA 1
ATOM 2271 C C . ALA A 1 289 ? 19.716 20.333 -4.881 1.00 47.75 289 ALA A C 1
ATOM 2273 O O . ALA A 1 289 ? 20.833 19.871 -4.600 1.00 47.75 289 ALA A O 1
ATOM 2274 N N . PRO A 1 290 ? 18.810 19.617 -5.575 1.00 43.03 290 PRO A N 1
ATOM 2275 C CA . PRO A 1 290 ? 19.230 18.446 -6.332 1.00 43.03 290 PRO A CA 1
ATOM 2276 C C . PRO A 1 290 ? 20.407 18.878 -7.208 1.00 43.03 290 PRO A C 1
ATOM 2278 O O . PRO A 1 290 ? 20.387 19.999 -7.729 1.00 43.03 290 PRO A O 1
ATOM 2281 N N . SER A 1 291 ? 21.450 18.043 -7.328 1.00 40.81 291 SER A N 1
ATOM 2282 C CA . SER A 1 291 ? 22.595 18.357 -8.191 1.00 40.81 291 SER A CA 1
ATOM 2283 C C . SER A 1 291 ? 22.041 18.890 -9.504 1.00 40.81 291 SER A C 1
ATOM 2285 O O . SER A 1 291 ? 21.272 18.174 -10.157 1.00 40.81 291 SER A O 1
ATOM 2287 N N . ARG A 1 292 ? 22.321 20.165 -9.825 1.00 35.41 292 ARG A N 1
ATOM 2288 C CA . ARG A 1 292 ? 21.788 20.796 -11.036 1.00 35.41 292 ARG A CA 1
ATOM 2289 C C . ARG A 1 292 ? 22.031 19.800 -12.158 1.00 35.41 292 ARG A C 1
ATOM 2291 O O . ARG A 1 292 ? 23.168 19.371 -12.343 1.00 35.41 292 ARG A O 1
ATOM 2298 N N . THR A 1 293 ? 20.982 19.415 -12.883 1.00 35.31 293 THR A N 1
ATOM 2299 C CA . THR A 1 293 ? 21.180 18.865 -14.220 1.00 35.31 293 THR A CA 1
ATOM 2300 C C . THR A 1 293 ? 22.066 19.879 -14.918 1.00 35.31 293 THR A C 1
ATOM 2302 O O . THR A 1 293 ? 21.633 21.016 -15.132 1.00 35.31 293 THR A O 1
ATOM 2305 N N . VAL A 1 294 ? 23.330 19.523 -15.143 1.00 33.72 294 VAL A N 1
ATOM 2306 C CA . VAL A 1 294 ? 24.254 20.363 -15.889 1.00 33.72 294 VAL A CA 1
ATOM 2307 C C . VAL A 1 294 ? 23.606 20.492 -17.256 1.00 33.72 294 VAL A C 1
ATOM 2309 O O . VAL A 1 294 ? 23.585 19.538 -18.032 1.00 33.72 294 VAL A O 1
ATOM 2312 N N . LYS A 1 295 ? 22.956 21.633 -17.512 1.00 30.14 295 LYS A N 1
ATOM 2313 C CA . LYS A 1 295 ? 22.524 21.961 -18.863 1.00 30.14 295 LYS A CA 1
ATOM 2314 C C . LYS A 1 295 ? 23.819 22.029 -19.670 1.00 30.14 295 LYS A C 1
ATOM 2316 O O . LYS A 1 295 ? 24.703 22.791 -19.268 1.00 30.14 295 LYS A O 1
ATOM 2321 N N . PRO A 1 296 ? 23.983 21.217 -20.725 1.00 35.78 296 PRO A N 1
ATOM 2322 C CA . PRO A 1 296 ? 25.179 21.294 -21.538 1.00 35.78 296 PRO A CA 1
ATOM 2323 C C . PRO A 1 296 ? 25.259 22.713 -22.096 1.00 35.78 296 PRO A C 1
ATOM 2325 O O . PRO A 1 296 ? 24.317 23.213 -22.712 1.00 35.78 296 PRO A O 1
ATOM 2328 N N . ARG A 1 297 ? 26.371 23.386 -21.804 1.00 33.69 297 ARG A N 1
ATOM 2329 C CA . ARG A 1 297 ? 26.732 24.642 -22.447 1.00 33.69 297 ARG A CA 1
ATOM 2330 C C . ARG A 1 297 ? 27.078 24.252 -23.879 1.00 33.69 297 ARG A C 1
ATOM 2332 O O . ARG A 1 297 ? 28.137 23.679 -24.108 1.00 33.69 297 ARG A O 1
ATOM 2339 N N . VAL A 1 298 ? 26.147 24.457 -24.807 1.00 37.03 298 VAL A N 1
ATOM 2340 C CA . VAL A 1 298 ? 26.437 24.297 -26.233 1.00 37.03 298 VAL A CA 1
ATOM 2341 C C . VAL A 1 298 ? 27.475 25.366 -26.554 1.00 37.03 298 VAL A C 1
ATOM 2343 O O . VAL A 1 298 ? 27.186 26.559 -26.468 1.00 37.03 298 VAL A O 1
ATOM 2346 N N . SER A 1 299 ? 28.717 24.951 -26.794 1.00 35.75 299 SER A N 1
ATOM 2347 C CA . SER A 1 299 ? 29.729 25.849 -27.327 1.00 35.75 299 SER A CA 1
ATOM 2348 C C . SER A 1 299 ? 29.303 26.225 -28.742 1.00 35.75 299 SER A C 1
ATOM 2350 O O . SER A 1 299 ? 29.026 25.371 -29.580 1.00 35.75 299 SER A O 1
ATOM 2352 N N . SER A 1 300 ? 29.246 27.523 -29.005 1.00 40.94 300 SER A N 1
ATOM 2353 C CA . SER A 1 300 ? 28.911 28.154 -30.281 1.00 40.94 300 SER A CA 1
ATOM 2354 C C . SER A 1 300 ? 29.994 27.955 -31.356 1.00 40.94 300 SER A C 1
ATOM 2356 O O . SER A 1 300 ? 30.334 28.882 -32.077 1.00 40.94 300 SER A O 1
ATOM 2358 N N . LYS A 1 301 ? 30.567 26.749 -31.464 1.00 41.44 301 LYS A N 1
ATOM 2359 C CA . LYS A 1 301 ? 31.591 26.394 -32.464 1.00 41.44 301 LYS A CA 1
ATOM 2360 C C . LYS A 1 301 ? 31.180 25.251 -33.401 1.00 41.44 301 LYS A C 1
ATOM 2362 O O . LYS A 1 301 ? 32.033 24.656 -34.042 1.00 41.44 301 LYS A O 1
ATOM 2367 N N . GLN A 1 302 ? 29.887 24.941 -33.494 1.00 41.16 302 GLN A N 1
ATOM 2368 C CA . GLN A 1 302 ? 29.361 23.933 -34.429 1.00 41.16 302 GLN A CA 1
ATOM 2369 C C . GLN A 1 302 ? 28.248 24.458 -35.351 1.00 41.16 302 GLN A C 1
ATOM 2371 O O . GLN A 1 302 ? 27.580 23.666 -35.996 1.00 41.16 302 GLN A O 1
ATOM 2376 N N . ALA A 1 303 ? 28.065 25.779 -35.452 1.00 35.41 303 ALA A N 1
ATOM 2377 C CA . ALA A 1 303 ? 27.084 26.373 -36.367 1.00 35.41 303 ALA A CA 1
ATOM 2378 C C . ALA A 1 303 ? 27.645 26.712 -37.767 1.00 35.41 303 ALA A C 1
ATOM 2380 O O . ALA A 1 303 ? 26.874 27.096 -38.635 1.00 35.41 303 ALA A O 1
ATOM 2381 N N . GLU A 1 304 ? 28.950 26.555 -38.022 1.00 37.94 304 GLU A N 1
ATOM 2382 C CA . GLU A 1 304 ? 29.562 26.929 -39.316 1.00 37.94 304 GLU A CA 1
ATOM 2383 C C . GLU A 1 304 ? 29.954 25.738 -40.209 1.00 37.94 304 GLU A C 1
ATOM 2385 O O . GLU A 1 304 ? 30.467 25.942 -41.303 1.00 37.94 304 GLU A O 1
ATOM 2390 N N . ALA A 1 305 ? 29.687 24.493 -39.796 1.00 40.88 305 ALA A N 1
ATOM 2391 C CA . ALA A 1 305 ? 30.052 23.307 -40.586 1.00 40.88 305 ALA A CA 1
ATOM 2392 C C . ALA A 1 305 ? 28.890 22.682 -41.390 1.00 40.88 305 ALA A C 1
ATOM 2394 O O . ALA A 1 305 ? 29.134 21.788 -42.192 1.00 40.88 305 ALA A O 1
ATOM 2395 N N . GLU A 1 306 ? 27.647 23.150 -41.220 1.00 39.59 306 GLU A N 1
ATOM 2396 C CA . GLU A 1 306 ? 26.461 22.639 -41.943 1.00 39.59 306 GLU A CA 1
ATOM 2397 C C . GLU A 1 306 ? 25.959 23.576 -43.059 1.00 39.59 306 GLU A C 1
ATOM 2399 O O . GLU A 1 306 ? 24.912 23.325 -43.647 1.00 39.59 306 GLU A O 1
ATOM 2404 N N . ALA A 1 307 ? 26.703 24.641 -43.385 1.00 44.22 307 ALA A N 1
ATOM 2405 C CA . ALA A 1 307 ? 26.341 25.579 -44.456 1.00 44.22 307 ALA A CA 1
ATOM 2406 C C . ALA A 1 307 ? 27.177 25.438 -45.742 1.00 44.22 307 ALA A C 1
ATOM 2408 O O . ALA A 1 307 ? 26.887 26.128 -46.711 1.00 44.22 307 ALA A O 1
ATOM 2409 N N . ASN A 1 308 ? 28.191 24.568 -45.784 1.00 45.09 308 ASN A N 1
ATOM 2410 C CA . ASN A 1 308 ? 29.026 24.386 -46.974 1.00 45.09 308 ASN A CA 1
ATOM 2411 C C . ASN A 1 308 ? 29.417 22.918 -47.167 1.00 45.09 308 ASN A C 1
ATOM 2413 O O . ASN A 1 308 ? 30.495 22.493 -46.758 1.00 45.09 308 ASN A O 1
ATOM 2417 N N . ASN A 1 309 ? 28.559 22.156 -47.840 1.00 34.34 309 ASN A N 1
ATOM 2418 C CA . ASN A 1 309 ? 29.032 21.306 -48.929 1.00 34.34 309 ASN A CA 1
ATOM 2419 C C . ASN A 1 309 ? 27.866 21.043 -49.905 1.00 34.34 309 ASN A C 1
ATOM 2421 O O . ASN A 1 309 ? 26.756 20.808 -49.424 1.00 34.34 309 ASN A O 1
ATOM 2425 N N . PRO A 1 310 ? 28.104 21.170 -51.222 1.00 48.81 310 PRO A N 1
ATOM 2426 C CA . PRO A 1 310 ? 27.090 21.362 -52.261 1.00 48.81 310 PRO A CA 1
ATOM 2427 C C . PRO A 1 310 ? 26.288 20.106 -52.616 1.00 48.81 310 PRO A C 1
ATOM 2429 O O . PRO A 1 310 ? 26.798 18.982 -52.403 1.00 48.81 310 PRO A O 1
#

InterPro domains:
  IPR000433 Zinc finger, ZZ-type [PS50135] (226-283)
  IPR000433 Zinc finger, ZZ-type [SM00291] (225-270)
  IPR001841 Zinc finger, RING-type [PS50089] (139-194)
  IPR007527 Zinc finger, SWIM-type [PF04434] (49-80)
  IPR007527 Zinc finger, SWIM-type [PS50966] (48-81)
  IPR013083 Zinc finger, RING/FYVE/PHD-type [G3DSA:3.30.40.10] (123-201)
  IPR039903 E3 ubiquitin-protein ligase Zswim2 [PTHR21540] (1-304)
  IPR043145 Zinc finger, ZZ-type superfamily [G3DSA:3.30.60.90] (222-276)

Organism: NCBI:txid36148

Nearest PDB structures (foldseek):
  9c3c-assembly1_D  TM=2.839E-01  e=1.108E-01  Oryctolagus cuniculus
  6p95-assembly1_B  TM=2.616E-01  e=1.520E+00  Lassa virus Josiah
  3hav-assembly3_C  TM=4.549E-01  e=8.219E+00  Enterococcus faecium
  2dlq-assembly1_A  TM=2.221E-01  e=6.902E+00  Mus musculus

Radius of gyration: 24.25 Å; Cα contacts (8 Å, |Δi|>4): 456; chains: 1; bounding box: 64×51×75 Å

Foldseek 3Di:
DDQPFDQDPDADPVLLVLLVCLVVFQKWFQADPDLFWTFIDRPPDDTKIWGAARATDIPDPVCVVPVADHSVLLNCVCQVLVDDSPDSVSGTRHDHPVRSVVSSDDPPDDDPPPDDPDDDDDDDDQFDAADDQDQPDAANIRSHGCVVVVADWDAQGPPDNYIHHLVNVLVNQCVVVVHNQLCAQDFGADNPPRHTGHGSNVSVVSVCVVVDDPPVVCVPDDDFDWAQDAQPPPRDGRQTHKWKDWPVDRPHIHHLVVLLDPVVCVVVVVIWMWIDDVHTDTDDSVPSHDPPPPPPPPPPPPPPPPPDDD

Solvent-accessible surface area (backbone atoms only — not comparable to full-atom values): 18825 Å² total; per-residue (Å²): 133,84,74,80,51,83,87,62,93,67,74,52,70,71,54,50,54,32,43,59,46,27,75,71,52,74,44,32,48,71,47,70,71,64,98,47,27,36,33,38,25,54,74,90,50,78,72,30,50,37,37,62,33,60,58,49,46,49,72,44,72,66,22,70,72,68,75,49,83,36,48,68,55,30,25,45,39,39,57,73,59,60,41,51,86,85,41,71,79,53,64,44,65,38,42,53,70,68,60,48,50,64,64,66,52,73,76,97,67,75,84,75,75,80,73,71,86,75,74,91,78,77,97,71,90,65,72,38,71,71,52,83,83,52,82,86,39,54,21,81,36,60,59,42,47,48,67,82,65,67,59,66,66,42,51,21,34,54,51,78,8,50,62,34,37,43,73,51,50,51,52,50,43,30,68,76,65,76,37,89,75,50,69,41,84,54,74,38,70,28,88,84,75,68,38,51,17,50,36,23,43,61,52,47,47,63,58,47,59,76,74,60,72,62,74,88,72,48,80,87,58,75,85,76,50,71,39,97,45,60,16,70,79,82,57,44,66,59,29,72,48,53,41,34,33,39,75,82,40,89,84,44,35,31,36,44,72,53,64,55,29,65,86,54,38,66,82,43,69,91,50,50,35,24,39,51,71,98,56,79,41,81,44,57,75,95,68,48,60,58,81,72,78,77,72,80,79,79,69,92,80,71,80,78,72,84,80,71,80,136

Sequence (310 aa):
MARATPWRQSCPPAVRSLQQLAVHSPLFLLRQSGPTAYIVQESDSKPVQVRLGDPHFCSCKDHQKTRELCLHICWVLLKKLQLKPFNALSYQLGLVPREMAALLEPPRSERRVARKPTRAPTESQITVSRRPVQPEDICPICLLSFRDSKLPVVHCRHSCGNAVHTRCMLQVARHQLDCQDVSSHRLLTCPLCRGPFCRGTELAEAAKRRVALPLARTRGLSPVTSHDVTCVFCRAHPIVGNLYRCLQCPQVLMCAQCVSCPEYTELHSNHGYAVKKERWQTVRAAHCAPSRTVKPRVSSKQAEAEANNP